Protein AF-A0A6V7LJE5-F1 (afdb_monomer_lite)

InterPro domains:
  IPR007319 WDR36/Utp21, C-terminal domain [PF04192] (85-273)
  IPR015943 WD40/YVTN repeat-like-containing domain superfamily [G3DSA:2.130.10.10] (1-60)

Organism: NCBI:txid1563983

Sequence (277 aa):
VPEACVSMDFSLNGTYLATSHVSQLGIYLWINKSLYKHISLKGISSSEPIPIVTLPGTQSEKNENDESIEMDTDEPEDDVCASPDQLDECLITMSKLAISKWQNLLNIDIVKKRNKPKEAPKAPASAPFFLPTIPALEFQFDLSEAQPEEGDGKLLIPSNFSNLTSFGKFLKDTEDYPEVIRRLKQMGPSVIDIEIQSLSLDMDCTTEMLLKFMKLIKFMMDSRKDFELSQAYLAAFLKIHGSRIQEDKELVDFMDVVQEVQLSTWKTIREKLYHNI

pLDDT: mean 79.64, std 15.54, range [37.66, 95.06]

Secondary structure (DSSP, 8-state):
-PPPEEEEEE-TTSSEEEEEETT--SPEEEE-GGGTS----PPPPTTS----PPPPPS-----S----------S--TT--PPPS-S-TTS----SS-HHHHHHHHTHHHHHHHHS-SSPP---TT--SS--EE-SSS-EE--S--------------TT-----HHHHHHHH---HHHHHHHHHHS-HHHHHHHHHHTTS-TTTHHHHHHHHHHHHHHHHHTTSSHHHHHHHHHHHHHHHHHHHHH-HHHHHHHHHHHHHHHHHHHHHHHHHHT--

Structure (mmCIF, N/CA/C/O backbone):
data_AF-A0A6V7LJE5-F1
#
_entry.id   AF-A0A6V7LJE5-F1
#
loop_
_atom_site.group_PDB
_atom_site.id
_atom_site.type_symbol
_atom_site.label_atom_id
_atom_site.label_alt_id
_atom_site.label_comp_id
_atom_site.label_asym_id
_atom_site.label_entity_id
_atom_site.label_seq_id
_atom_site.pdbx_PDB_ins_code
_atom_site.Cartn_x
_atom_site.Cartn_y
_atom_site.Cartn_z
_atom_site.occupancy
_atom_site.B_iso_or_equiv
_atom_site.auth_seq_id
_atom_site.auth_comp_id
_atom_site.auth_asym_id
_atom_site.auth_atom_id
_atom_site.pdbx_PDB_model_num
ATOM 1 N N . VAL A 1 1 ? 27.152 12.886 -50.575 1.00 48.19 1 VAL A N 1
ATOM 2 C CA . VAL A 1 1 ? 26.180 11.782 -50.407 1.00 48.19 1 VAL A CA 1
ATOM 3 C C . VAL A 1 1 ? 26.916 10.671 -49.683 1.00 48.19 1 VAL A C 1
ATOM 5 O O . VAL A 1 1 ? 28.005 10.354 -50.153 1.00 48.19 1 VAL A O 1
ATOM 8 N N . PRO A 1 2 ? 26.439 10.174 -48.529 1.00 61.41 2 PRO A N 1
ATOM 9 C CA . PRO A 1 2 ? 27.095 9.055 -47.858 1.00 61.41 2 PRO A CA 1
ATOM 10 C C . PRO A 1 2 ? 27.148 7.871 -48.829 1.00 61.41 2 PRO A C 1
ATOM 12 O O . PRO A 1 2 ? 26.158 7.560 -49.490 1.00 61.41 2 PRO A O 1
ATOM 15 N N . GLU A 1 3 ? 28.329 7.287 -48.998 1.00 76.06 3 GLU A N 1
ATOM 16 C CA . GLU A 1 3 ? 28.519 6.190 -49.942 1.00 76.06 3 GLU A CA 1
ATOM 17 C C . GLU A 1 3 ? 27.846 4.912 -49.423 1.00 76.06 3 GLU A C 1
ATOM 19 O O . GLU A 1 3 ? 27.678 4.724 -48.215 1.00 76.06 3 GLU A O 1
ATOM 24 N N . ALA A 1 4 ? 27.428 4.033 -50.337 1.00 83.50 4 ALA A N 1
ATOM 25 C CA . ALA A 1 4 ? 26.674 2.832 -49.987 1.00 83.50 4 ALA A CA 1
ATOM 26 C C . ALA A 1 4 ? 27.458 1.917 -49.027 1.00 83.50 4 ALA A C 1
ATOM 28 O O . ALA A 1 4 ? 28.677 1.781 -49.145 1.00 83.50 4 ALA A O 1
ATOM 29 N N . CYS A 1 5 ? 26.753 1.279 -48.089 1.00 85.88 5 CYS A N 1
ATOM 30 C CA . CYS A 1 5 ? 27.322 0.253 -47.215 1.00 85.88 5 CYS A CA 1
ATOM 31 C C . CYS A 1 5 ? 27.567 -1.035 -48.022 1.00 85.88 5 CYS A C 1
ATOM 33 O O . CYS A 1 5 ? 26.671 -1.507 -48.720 1.00 85.88 5 CYS A O 1
ATOM 35 N N . VAL A 1 6 ? 28.779 -1.586 -47.937 1.00 90.00 6 VAL A N 1
ATOM 36 C CA . VAL A 1 6 ? 29.217 -2.815 -48.621 1.00 90.00 6 VAL A CA 1
ATOM 37 C C . VAL A 1 6 ? 29.151 -4.025 -47.688 1.00 90.00 6 VAL A C 1
ATOM 39 O O . VAL A 1 6 ? 28.823 -5.123 -48.128 1.00 90.00 6 VAL A O 1
ATOM 42 N N . SER A 1 7 ? 29.465 -3.835 -46.405 1.00 90.06 7 SER A N 1
ATOM 43 C CA . SER A 1 7 ? 29.449 -4.892 -45.391 1.00 90.06 7 SER A CA 1
ATOM 44 C C . SER A 1 7 ? 29.022 -4.322 -44.047 1.00 90.06 7 SER A C 1
ATOM 46 O O . SER A 1 7 ? 29.405 -3.204 -43.694 1.00 90.06 7 SER A O 1
ATOM 48 N N . MET A 1 8 ? 28.256 -5.103 -43.291 1.00 92.56 8 MET A N 1
ATOM 49 C CA . MET A 1 8 ? 27.835 -4.771 -41.936 1.00 92.56 8 MET A CA 1
ATOM 50 C C . MET A 1 8 ? 27.886 -6.016 -41.052 1.00 92.56 8 MET A C 1
ATOM 52 O O . MET A 1 8 ? 27.514 -7.097 -41.505 1.00 92.56 8 MET A O 1
ATOM 56 N N . ASP A 1 9 ? 28.337 -5.861 -39.810 1.00 93.75 9 ASP A N 1
ATOM 57 C CA . ASP A 1 9 ? 28.356 -6.942 -38.823 1.00 93.75 9 ASP A CA 1
ATOM 58 C C . ASP A 1 9 ? 28.045 -6.420 -37.418 1.00 93.75 9 ASP A C 1
ATOM 60 O O . ASP A 1 9 ? 28.495 -5.340 -37.023 1.00 93.75 9 ASP A O 1
ATOM 64 N N . PHE A 1 10 ? 27.265 -7.190 -36.661 1.00 93.25 10 PHE A N 1
ATOM 65 C CA . PHE A 1 10 ? 26.943 -6.871 -35.274 1.00 93.25 10 PHE A CA 1
ATOM 66 C C . PHE A 1 10 ? 27.953 -7.522 -34.338 1.00 93.25 10 PHE A C 1
ATOM 68 O O . PHE A 1 10 ? 28.347 -8.674 -34.505 1.00 93.25 10 PHE A O 1
ATOM 75 N N . SER A 1 11 ? 28.321 -6.810 -33.278 1.00 92.19 11 SER A N 1
ATOM 76 C CA . SER A 1 11 ? 29.066 -7.424 -32.190 1.00 92.19 11 SER A CA 1
ATOM 77 C C . SER A 1 11 ? 28.240 -8.540 -31.539 1.00 92.19 11 SER A C 1
ATOM 79 O O . SER A 1 11 ? 27.016 -8.458 -31.443 1.00 92.19 11 SER A O 1
ATOM 81 N N . LEU A 1 12 ? 28.911 -9.568 -31.015 1.00 89.38 12 LEU A N 1
ATOM 82 C CA . LEU A 1 12 ? 28.266 -10.728 -30.372 1.00 89.38 12 LEU A CA 1
ATOM 83 C C . LEU A 1 12 ? 27.306 -10.353 -29.227 1.00 89.38 12 LEU A C 1
ATOM 85 O O . LEU A 1 12 ? 26.387 -11.101 -28.913 1.00 89.38 12 LEU A O 1
ATOM 89 N N . ASN A 1 13 ? 27.534 -9.204 -28.590 1.00 88.56 13 ASN A N 1
ATOM 90 C CA . ASN A 1 13 ? 26.713 -8.661 -27.508 1.00 88.56 13 ASN A CA 1
ATOM 91 C C . ASN A 1 13 ? 25.637 -7.658 -27.979 1.00 88.56 13 ASN A C 1
ATOM 93 O O . ASN A 1 13 ? 24.923 -7.116 -27.141 1.00 88.56 13 ASN A O 1
ATOM 97 N N . GLY A 1 14 ? 25.540 -7.364 -29.281 1.00 87.00 14 GLY A N 1
ATOM 98 C CA . GLY A 1 14 ? 24.563 -6.427 -29.850 1.00 87.00 14 GLY A CA 1
ATOM 99 C C . GLY A 1 14 ? 24.787 -4.950 -29.498 1.00 87.00 14 GLY A C 1
ATOM 100 O O . GLY A 1 14 ? 23.901 -4.128 -29.730 1.00 87.00 14 GLY A O 1
ATOM 101 N N . THR A 1 15 ? 25.942 -4.603 -28.918 1.00 90.44 15 THR A N 1
ATOM 102 C CA . THR A 1 15 ? 26.286 -3.229 -28.512 1.00 90.44 15 THR A CA 1
ATOM 103 C C . THR A 1 15 ? 26.752 -2.369 -29.674 1.00 90.44 15 THR A C 1
ATOM 105 O O . THR A 1 15 ? 26.385 -1.196 -29.752 1.00 90.44 15 THR A O 1
ATOM 108 N N . TYR A 1 16 ? 27.545 -2.950 -30.570 1.00 91.56 16 TYR A N 1
ATOM 109 C CA . TYR A 1 16 ? 28.158 -2.235 -31.671 1.00 91.56 16 TYR A CA 1
ATOM 110 C C . TYR A 1 16 ? 27.729 -2.823 -33.010 1.00 91.56 16 TYR A C 1
ATOM 112 O O . TYR A 1 16 ? 27.626 -4.040 -33.163 1.00 91.56 16 TYR A O 1
ATOM 120 N N . LEU A 1 17 ? 27.530 -1.949 -33.987 1.00 91.81 17 LEU A N 1
ATOM 121 C CA . LEU A 1 17 ? 27.389 -2.310 -35.390 1.00 91.81 17 LEU A CA 1
ATOM 122 C C . LEU A 1 17 ? 28.605 -1.753 -36.128 1.00 91.81 17 LEU A C 1
ATOM 124 O O . LEU A 1 17 ? 28.869 -0.554 -36.066 1.00 91.81 17 LEU A O 1
ATOM 128 N N . ALA A 1 18 ? 29.357 -2.619 -36.795 1.00 91.81 18 ALA A N 1
ATOM 129 C CA . ALA A 1 18 ? 30.467 -2.227 -37.651 1.00 91.81 18 ALA A CA 1
ATOM 130 C C . ALA A 1 18 ? 29.977 -2.140 -39.101 1.00 91.81 18 ALA A C 1
ATOM 132 O O . ALA A 1 18 ? 29.387 -3.099 -39.596 1.00 91.81 18 ALA A O 1
ATOM 133 N N . THR A 1 19 ? 30.218 -1.018 -39.788 1.00 91.31 19 THR A N 1
ATOM 134 C CA . THR A 1 19 ? 29.888 -0.848 -41.215 1.00 91.31 19 THR A CA 1
ATOM 135 C C . THR A 1 19 ? 31.112 -0.457 -42.041 1.00 91.31 19 THR A C 1
ATOM 137 O O . THR A 1 19 ? 32.004 0.263 -41.584 1.00 91.31 19 THR A O 1
ATOM 140 N N . SER A 1 20 ? 31.151 -0.927 -43.288 1.00 90.00 20 SER A N 1
ATOM 141 C CA . SER A 1 20 ? 32.147 -0.556 -44.301 1.00 90.00 20 SER A CA 1
ATOM 142 C C . SER A 1 20 ? 31.432 -0.002 -45.531 1.00 90.00 20 SER A C 1
ATOM 144 O O . SER A 1 20 ? 30.449 -0.589 -45.977 1.00 90.00 20 SER A O 1
ATOM 146 N N . HIS A 1 21 ? 31.912 1.110 -46.087 1.00 87.75 21 HIS A N 1
ATOM 147 C CA . HIS A 1 21 ? 31.268 1.849 -47.185 1.00 87.75 21 HIS A CA 1
ATOM 148 C C . HIS A 1 21 ? 32.179 1.921 -48.419 1.00 87.75 21 HIS A C 1
ATOM 150 O O . HIS A 1 21 ? 33.374 1.682 -48.285 1.00 87.75 21 HIS A O 1
ATOM 156 N N . VAL A 1 22 ? 31.620 2.235 -49.600 1.00 87.94 22 VAL A N 1
ATOM 157 C CA . VAL A 1 22 ? 32.297 2.066 -50.906 1.00 87.94 22 VAL A CA 1
ATOM 158 C C . VAL A 1 22 ? 33.706 2.663 -50.979 1.00 87.94 22 VAL A C 1
ATOM 160 O O . VAL A 1 22 ? 34.638 1.919 -50.798 1.00 87.94 22 VAL A O 1
ATOM 163 N N . SER A 1 23 ? 33.988 3.919 -51.250 1.00 81.06 23 SER A N 1
ATOM 164 C CA . SER A 1 23 ? 35.363 4.408 -51.454 1.00 81.06 23 SER A CA 1
ATOM 165 C C . SER A 1 23 ? 36.035 4.834 -50.136 1.00 81.06 23 SER A C 1
ATOM 167 O O . SER A 1 23 ? 36.771 5.823 -50.104 1.00 81.06 23 SER A O 1
ATOM 169 N N . GLN A 1 24 ? 35.789 4.108 -49.034 1.00 80.81 24 GLN A N 1
ATOM 170 C CA . GLN A 1 24 ? 36.277 4.437 -47.689 1.00 80.81 24 GLN A CA 1
ATOM 171 C C . GLN A 1 24 ? 37.119 3.298 -47.098 1.00 80.81 24 GLN A C 1
ATOM 173 O O . GLN A 1 24 ? 36.654 2.177 -46.930 1.00 80.81 24 GLN A O 1
ATOM 178 N N . LEU A 1 25 ? 38.376 3.595 -46.743 1.00 82.56 25 LEU A N 1
ATOM 179 C CA . LEU A 1 25 ? 39.317 2.602 -46.197 1.00 82.56 25 LEU A CA 1
ATOM 180 C C . LEU A 1 25 ? 39.015 2.216 -44.730 1.00 82.56 25 LEU A C 1
ATOM 182 O O . LEU A 1 25 ? 39.536 1.220 -44.236 1.00 82.56 25 LEU A O 1
ATOM 186 N N . GLY A 1 26 ? 38.218 3.018 -44.016 1.00 83.62 26 GLY A N 1
ATOM 187 C CA . GLY A 1 26 ? 37.930 2.848 -42.589 1.00 83.62 26 GLY A CA 1
ATOM 188 C C . GLY A 1 26 ? 36.694 1.993 -42.284 1.00 83.62 26 GLY A C 1
ATOM 189 O O . GLY A 1 26 ? 35.806 1.830 -43.118 1.00 83.62 26 GLY A O 1
ATOM 190 N N . ILE A 1 27 ? 36.631 1.488 -41.047 1.00 87.38 27 ILE A N 1
ATOM 191 C CA . ILE A 1 27 ? 35.444 0.838 -40.470 1.00 87.38 27 ILE A CA 1
ATOM 192 C C . ILE A 1 27 ? 34.748 1.846 -39.555 1.00 87.38 27 ILE A C 1
ATOM 194 O O . ILE A 1 27 ? 35.396 2.464 -38.709 1.00 87.38 27 ILE A O 1
ATOM 198 N N . TYR A 1 28 ? 33.434 1.983 -39.705 1.00 87.69 28 TYR A N 1
ATOM 199 C CA . TYR A 1 28 ? 32.603 2.863 -38.890 1.00 87.69 28 TYR A CA 1
ATOM 200 C C . TYR A 1 28 ? 31.912 2.056 -37.801 1.00 87.69 28 TYR A C 1
ATOM 202 O O . TYR A 1 28 ? 31.361 0.989 -38.070 1.00 87.69 28 TYR A O 1
ATOM 210 N N . LEU A 1 29 ? 31.953 2.565 -36.571 1.00 88.56 29 LEU A N 1
ATOM 211 C CA . LEU A 1 29 ? 31.360 1.907 -35.415 1.00 88.56 29 LEU A CA 1
ATOM 212 C C . LEU A 1 29 ? 30.145 2.696 -34.935 1.00 88.56 29 LEU A C 1
ATOM 214 O O . LEU A 1 29 ? 30.255 3.867 -34.578 1.00 88.56 29 LEU A O 1
ATOM 218 N N . TRP A 1 30 ? 29.001 2.030 -34.895 1.00 87.75 30 TRP A N 1
ATOM 219 C CA . TRP A 1 30 ? 27.743 2.572 -34.400 1.00 87.75 30 TRP A CA 1
ATOM 220 C C . TRP A 1 30 ? 27.399 1.921 -33.068 1.00 87.75 30 TRP A C 1
ATOM 222 O O . TRP A 1 30 ? 27.674 0.738 -32.869 1.00 87.75 30 TRP A O 1
ATOM 232 N N . ILE A 1 31 ? 26.777 2.676 -32.166 1.00 90.19 31 ILE A N 1
ATOM 233 C CA . ILE A 1 31 ? 26.300 2.168 -30.876 1.00 90.19 31 ILE A CA 1
ATOM 234 C C . ILE A 1 31 ? 24.790 1.973 -30.954 1.00 90.19 31 ILE A C 1
ATOM 236 O O . ILE A 1 31 ? 24.061 2.871 -31.381 1.00 90.19 31 ILE A O 1
ATOM 240 N N . ASN A 1 32 ? 24.314 0.811 -30.509 1.00 89.00 32 ASN A N 1
ATOM 241 C CA . ASN A 1 32 ? 22.890 0.526 -30.459 1.00 89.00 32 ASN A CA 1
ATOM 242 C C . ASN A 1 32 ? 22.197 1.340 -29.347 1.00 89.00 32 ASN A C 1
ATOM 244 O O . ASN A 1 32 ? 22.336 1.042 -28.158 1.00 89.00 32 ASN A O 1
ATOM 248 N N . LYS A 1 33 ? 21.411 2.354 -29.736 1.00 85.88 33 LYS A N 1
ATOM 249 C CA . LYS A 1 33 ? 20.634 3.190 -28.804 1.00 85.88 33 LYS A CA 1
ATOM 250 C C . LYS A 1 33 ? 19.552 2.402 -28.052 1.00 85.88 33 LYS A C 1
ATOM 252 O O . LYS A 1 33 ? 19.238 2.782 -26.927 1.00 85.88 33 LYS A O 1
ATOM 257 N N . SER A 1 34 ? 19.056 1.288 -28.607 1.00 84.56 34 SER A N 1
ATOM 258 C CA . SER A 1 34 ? 18.010 0.457 -27.984 1.00 84.56 34 SER A CA 1
ATOM 259 C C . SER A 1 34 ? 18.441 -0.181 -26.660 1.00 84.56 34 SER A C 1
ATOM 261 O O . SER A 1 34 ? 17.607 -0.680 -25.913 1.00 84.56 34 SER A O 1
ATOM 263 N N . LEU A 1 35 ? 19.748 -0.219 -26.376 1.00 85.56 35 LEU A N 1
ATOM 264 C CA . LEU A 1 35 ? 20.285 -0.767 -25.128 1.00 85.56 35 LEU A CA 1
ATOM 265 C C . LEU A 1 35 ? 20.207 0.216 -23.957 1.00 85.56 35 LEU A C 1
ATOM 267 O O . LEU A 1 35 ? 20.260 -0.205 -22.805 1.00 85.56 35 LEU A O 1
ATOM 271 N N . TYR A 1 36 ? 20.119 1.514 -24.245 1.00 84.44 36 TYR A N 1
ATOM 272 C CA . TYR A 1 36 ? 20.175 2.577 -23.237 1.00 84.44 36 TYR A CA 1
ATOM 273 C C . TYR A 1 36 ? 18.903 3.419 -23.198 1.00 84.44 36 TYR A C 1
ATOM 275 O O . TYR A 1 36 ? 18.706 4.187 -22.259 1.00 84.44 36 TYR A O 1
ATOM 283 N N . LYS A 1 37 ? 18.064 3.307 -24.230 1.00 83.25 37 LYS A N 1
ATOM 284 C CA . LYS A 1 37 ? 16.819 4.050 -24.379 1.00 83.25 37 LYS A CA 1
ATOM 285 C C . LYS A 1 37 ? 15.739 3.140 -24.941 1.00 83.25 37 LYS A C 1
ATOM 287 O O . LYS A 1 37 ? 16.026 2.254 -25.746 1.00 83.25 37 LYS A O 1
ATOM 292 N N . HIS A 1 38 ? 14.504 3.397 -24.528 1.00 79.44 38 HIS A N 1
ATOM 293 C CA . HIS A 1 38 ? 13.341 2.844 -25.202 1.00 79.44 38 HIS A CA 1
ATOM 294 C C . HIS A 1 38 ? 13.286 3.428 -26.619 1.00 79.44 38 HIS A C 1
ATOM 296 O O . HIS A 1 38 ? 13.411 4.640 -26.779 1.00 79.44 38 HIS A O 1
ATOM 302 N N . ILE A 1 39 ? 13.161 2.566 -27.627 1.00 81.44 39 ILE A N 1
ATOM 303 C CA . ILE A 1 39 ? 12.942 2.962 -29.020 1.00 81.44 39 ILE A CA 1
ATOM 304 C C . ILE A 1 39 ? 11.623 2.347 -29.470 1.00 81.44 39 ILE A C 1
ATOM 306 O O . ILE A 1 39 ? 11.386 1.160 -29.241 1.00 81.44 39 ILE A O 1
ATOM 310 N N . SER A 1 40 ? 10.760 3.139 -30.089 1.00 74.62 40 SER A N 1
ATOM 311 C CA . SER A 1 40 ? 9.475 2.652 -30.578 1.00 74.62 40 SER A CA 1
ATOM 312 C C . SER A 1 40 ? 9.685 1.897 -31.886 1.00 74.62 40 SER A C 1
ATOM 314 O O . SER A 1 40 ? 10.238 2.436 -32.845 1.00 74.62 40 SER A O 1
ATOM 316 N N . LEU A 1 41 ? 9.212 0.652 -31.977 1.00 76.38 41 LEU A N 1
ATOM 317 C CA . LEU A 1 41 ? 9.305 -0.145 -33.209 1.00 76.38 41 LEU A CA 1
ATOM 318 C C . LEU A 1 41 ? 8.151 0.173 -34.173 1.00 76.38 41 LEU A C 1
ATOM 320 O O . LEU A 1 41 ? 7.495 -0.720 -34.712 1.00 76.38 41 LEU A O 1
ATOM 324 N N . LYS A 1 42 ? 7.884 1.464 -34.395 1.00 76.94 42 LYS A N 1
ATOM 325 C CA . LYS A 1 42 ? 6.851 1.907 -35.334 1.00 76.94 42 LYS A CA 1
ATOM 326 C C . LYS A 1 42 ? 7.342 1.709 -36.765 1.00 76.94 42 LYS A C 1
ATOM 328 O O . LYS A 1 42 ? 8.460 2.078 -37.119 1.00 76.94 42 LYS A O 1
ATOM 333 N N . GLY A 1 43 ? 6.498 1.109 -37.601 1.00 77.25 43 GLY A N 1
ATOM 334 C CA . GLY A 1 43 ? 6.783 0.983 -39.026 1.00 77.25 43 GLY A CA 1
ATOM 335 C C . GLY A 1 43 ? 6.835 2.365 -39.672 1.00 77.25 43 GLY A C 1
ATOM 336 O O . GLY A 1 43 ? 5.834 3.075 -39.662 1.00 77.25 43 GLY A O 1
ATOM 337 N N . ILE A 1 44 ? 7.984 2.733 -40.237 1.00 76.25 44 ILE A N 1
ATOM 338 C CA . ILE A 1 44 ? 8.166 4.013 -40.930 1.00 76.25 44 ILE A CA 1
ATOM 339 C C . ILE A 1 44 ? 7.312 3.999 -42.201 1.00 76.25 44 ILE A C 1
ATOM 341 O O . ILE A 1 44 ? 7.435 3.095 -43.037 1.00 76.25 44 ILE A O 1
ATOM 345 N N . SER A 1 45 ? 6.429 4.985 -42.354 1.00 74.00 45 SER A N 1
ATOM 346 C CA . SER A 1 45 ? 5.627 5.121 -43.568 1.00 74.00 45 SER A CA 1
ATOM 347 C C . SER A 1 45 ? 6.487 5.672 -44.714 1.00 74.00 45 SER A C 1
ATOM 349 O O . SER A 1 45 ? 7.355 6.516 -44.510 1.00 74.00 45 SER A O 1
ATOM 351 N N . SER A 1 46 ? 6.249 5.243 -45.962 1.00 71.62 46 SER A N 1
ATOM 352 C CA . SER A 1 46 ? 7.036 5.706 -47.129 1.00 71.62 46 SER A CA 1
ATOM 353 C C . SER A 1 46 ? 6.940 7.222 -47.392 1.00 71.62 46 SER A C 1
ATOM 355 O O . SER A 1 46 ? 7.637 7.727 -48.271 1.00 71.62 46 SER A O 1
ATOM 357 N N . SER A 1 47 ? 6.049 7.928 -46.690 1.00 70.75 47 SER A N 1
ATOM 358 C CA . SER A 1 47 ? 5.833 9.372 -46.801 1.00 70.75 47 SER A CA 1
ATOM 359 C C . SER A 1 47 ? 6.622 10.184 -45.767 1.00 70.75 47 SER A C 1
ATOM 361 O O . SER A 1 47 ? 6.653 11.410 -45.880 1.00 70.75 47 SER A O 1
ATOM 363 N N . GLU A 1 48 ? 7.221 9.545 -44.761 1.00 73.19 48 GLU A N 1
ATOM 364 C CA . GLU A 1 48 ? 7.999 10.232 -43.729 1.00 73.19 48 GLU A CA 1
ATOM 365 C C . GLU A 1 48 ? 9.436 10.508 -44.202 1.00 73.19 48 GLU A C 1
ATOM 367 O O . GLU A 1 48 ? 10.071 9.641 -44.813 1.00 73.19 48 GLU A O 1
ATOM 372 N N . PRO A 1 49 ? 9.978 11.714 -43.946 1.00 70.94 49 PRO A N 1
ATOM 373 C CA . PRO A 1 49 ? 11.352 12.034 -44.298 1.00 70.94 49 PRO A CA 1
ATOM 374 C C . PRO A 1 49 ? 12.318 11.225 -43.424 1.00 70.94 49 PRO A C 1
ATOM 376 O O . PRO A 1 49 ? 12.379 11.410 -42.212 1.00 70.94 49 PRO A O 1
ATOM 379 N N . ILE A 1 50 ? 13.100 10.341 -44.046 1.00 72.00 50 ILE A N 1
ATOM 380 C CA . ILE A 1 50 ? 14.132 9.568 -43.347 1.00 72.00 50 ILE A CA 1
ATOM 381 C C . ILE A 1 50 ? 15.297 10.513 -43.006 1.00 72.00 50 ILE A C 1
ATOM 383 O O . ILE A 1 50 ? 15.883 11.098 -43.926 1.00 72.00 50 ILE A O 1
ATOM 387 N N . PRO A 1 51 ? 15.672 10.663 -41.723 1.00 69.38 51 PRO A N 1
ATOM 388 C CA . PRO A 1 51 ? 16.797 11.503 -41.341 1.00 69.38 51 PRO A CA 1
ATOM 389 C C . PRO A 1 51 ? 18.102 10.926 -41.902 1.00 69.38 51 PRO A C 1
ATOM 391 O O . PRO A 1 51 ? 18.432 9.755 -41.708 1.00 69.38 51 PRO A O 1
ATOM 394 N N . ILE A 1 52 ? 18.860 11.759 -42.617 1.00 72.44 52 ILE A N 1
ATOM 395 C CA . ILE A 1 52 ? 20.174 11.385 -43.145 1.00 72.44 52 ILE A CA 1
ATOM 396 C C . ILE A 1 52 ? 21.191 11.550 -42.017 1.00 72.44 52 ILE A C 1
ATOM 398 O O . ILE A 1 52 ? 21.548 12.668 -41.654 1.00 72.44 52 ILE A O 1
ATOM 402 N N . VAL A 1 53 ? 21.664 10.432 -41.472 1.00 71.69 53 VAL A N 1
ATOM 403 C CA . VAL A 1 53 ? 22.676 10.422 -40.409 1.00 71.69 53 VAL A CA 1
ATOM 404 C C . VAL A 1 53 ? 24.078 10.520 -41.017 1.00 71.69 53 VAL A C 1
ATOM 406 O O . VAL A 1 53 ? 24.400 9.837 -41.994 1.00 71.69 53 VAL A O 1
ATOM 409 N N . THR A 1 54 ? 24.923 11.381 -40.450 1.00 75.62 54 THR A N 1
ATOM 410 C CA . THR A 1 54 ? 26.336 11.509 -40.828 1.00 75.62 54 THR A CA 1
ATOM 411 C C . THR A 1 54 ? 27.159 10.333 -40.294 1.00 75.62 54 THR A C 1
ATOM 413 O O . THR A 1 54 ? 26.854 9.750 -39.255 1.00 75.62 54 THR A O 1
ATOM 416 N N . LEU A 1 55 ? 28.210 9.948 -41.025 1.00 78.00 55 LEU A N 1
ATOM 417 C CA . LEU A 1 55 ? 29.096 8.857 -40.611 1.00 78.00 55 LEU A CA 1
ATOM 418 C C . LEU A 1 55 ? 29.873 9.244 -39.338 1.00 78.00 55 LEU A C 1
ATOM 420 O O . LEU A 1 55 ? 30.317 10.392 -39.241 1.00 78.00 55 LEU A O 1
ATOM 424 N N . PRO A 1 56 ? 30.089 8.311 -38.389 1.00 74.25 56 PRO A N 1
ATOM 425 C CA . PRO A 1 56 ? 30.809 8.611 -37.159 1.00 74.25 56 PRO A CA 1
ATOM 426 C C . PRO A 1 56 ? 32.261 9.004 -37.471 1.00 74.25 56 PRO A C 1
ATOM 428 O O . PRO A 1 56 ? 32.999 8.262 -38.120 1.00 74.25 56 PRO A O 1
ATOM 431 N N . GLY A 1 57 ? 32.661 10.201 -37.039 1.00 70.56 57 GLY A N 1
ATOM 432 C CA . GLY A 1 57 ? 33.994 10.759 -37.267 1.00 70.56 57 GLY A CA 1
ATOM 433 C C . GLY A 1 57 ? 34.983 10.429 -36.146 1.00 70.56 57 GLY A C 1
ATOM 434 O O . GLY A 1 57 ? 34.604 10.257 -34.992 1.00 70.56 57 GLY A O 1
ATOM 435 N N . THR A 1 58 ? 36.276 10.374 -36.475 1.00 62.25 58 THR A N 1
ATOM 436 C CA . THR A 1 58 ? 37.373 10.124 -35.518 1.00 62.25 58 THR A CA 1
ATOM 437 C C . THR A 1 58 ? 37.930 11.395 -34.865 1.00 62.25 58 THR A C 1
ATOM 439 O O . 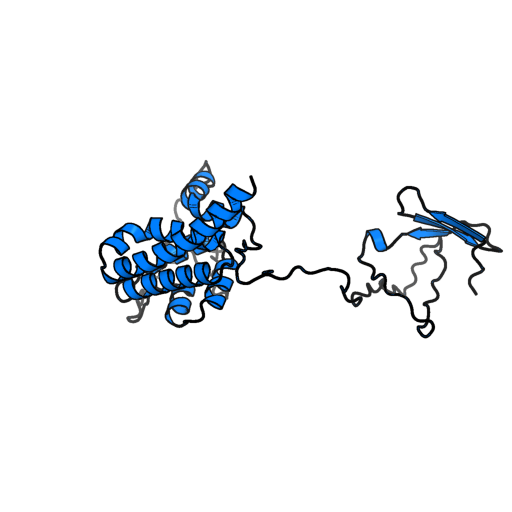THR A 1 58 ? 38.844 11.305 -34.048 1.00 62.25 58 THR A O 1
ATO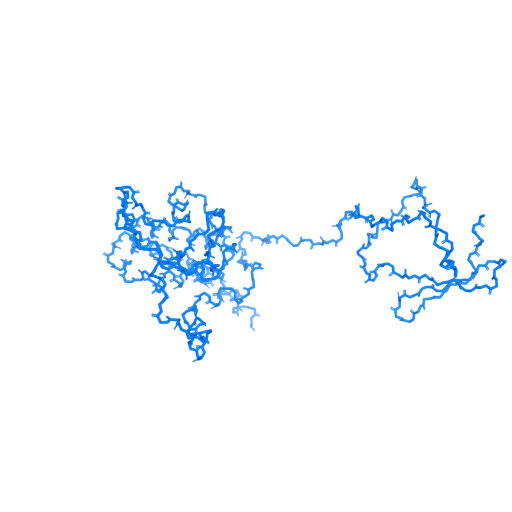M 442 N N . GLN A 1 59 ? 37.434 12.581 -35.230 1.00 50.50 59 GLN A N 1
ATOM 443 C CA . GLN A 1 59 ? 37.901 13.854 -34.680 1.00 50.50 59 GLN A CA 1
ATOM 444 C C . GLN A 1 59 ? 36.921 14.396 -33.640 1.00 50.50 59 GLN A C 1
ATOM 446 O O . GLN A 1 59 ? 35.785 14.737 -33.953 1.00 50.50 59 GLN A O 1
ATOM 451 N N . SER A 1 60 ? 37.410 14.539 -32.408 1.00 49.28 60 SER A N 1
ATOM 452 C CA . SER A 1 60 ? 36.843 15.448 -31.411 1.00 49.28 60 SER A CA 1
ATOM 453 C C . SER A 1 60 ? 37.222 16.884 -31.788 1.00 49.28 60 SER A C 1
ATOM 455 O O . SER A 1 60 ? 37.991 17.535 -31.079 1.00 49.28 60 SER A O 1
ATOM 457 N N . GLU A 1 61 ? 36.741 17.381 -32.926 1.00 43.12 61 GLU A N 1
ATOM 458 C CA . GLU A 1 61 ? 36.742 18.825 -33.138 1.00 43.12 61 GLU A CA 1
ATOM 459 C C . GLU A 1 61 ? 35.683 19.400 -32.199 1.00 43.12 61 GLU A C 1
ATOM 461 O O . GLU A 1 61 ? 34.522 18.992 -32.229 1.00 43.12 61 GLU A O 1
ATOM 466 N N . LYS A 1 62 ? 36.108 20.298 -31.303 1.00 46.09 62 LYS A N 1
ATOM 467 C CA . LYS A 1 62 ? 35.207 21.133 -30.508 1.00 46.09 62 LYS A CA 1
ATOM 468 C C . LYS A 1 62 ? 34.455 22.045 -31.476 1.00 46.09 62 LYS A C 1
ATOM 470 O O . LYS A 1 62 ? 34.838 23.194 -31.662 1.00 46.09 62 LYS A O 1
ATOM 475 N N . ASN A 1 63 ? 33.431 21.519 -32.131 1.00 39.41 63 ASN A N 1
ATOM 476 C CA . ASN A 1 63 ? 32.468 22.347 -32.823 1.00 39.41 63 ASN A CA 1
ATOM 477 C C . ASN A 1 63 ? 31.675 23.078 -31.740 1.00 39.41 63 ASN A C 1
ATOM 479 O O . ASN A 1 63 ? 31.011 22.454 -30.921 1.00 39.41 63 ASN A O 1
ATOM 483 N N . GLU A 1 64 ? 31.779 24.407 -31.729 1.00 41.78 64 GLU A N 1
ATOM 484 C CA . GLU A 1 64 ? 31.020 25.318 -30.858 1.00 41.78 64 GLU A CA 1
ATOM 485 C C . GLU A 1 64 ? 29.502 25.286 -31.131 1.00 41.78 64 GLU A C 1
ATOM 487 O O . GLU A 1 64 ? 28.738 25.953 -30.442 1.00 41.78 64 GLU A O 1
ATOM 492 N N . ASN A 1 65 ? 29.055 24.451 -32.072 1.00 40.38 65 ASN A N 1
ATOM 493 C CA . ASN A 1 65 ? 27.704 23.913 -32.104 1.00 40.38 65 ASN A CA 1
ATOM 494 C C . ASN A 1 65 ? 27.710 22.578 -31.357 1.00 40.38 65 ASN A C 1
ATOM 496 O O . ASN A 1 65 ? 27.689 21.508 -31.968 1.00 40.38 65 ASN A O 1
ATOM 500 N N . ASP A 1 66 ? 27.746 22.658 -30.029 1.00 39.59 66 ASP A N 1
ATOM 501 C CA . ASP A 1 66 ? 27.188 21.613 -29.182 1.00 39.59 66 ASP A CA 1
ATOM 502 C C . ASP A 1 66 ? 25.679 21.633 -29.471 1.00 39.59 66 ASP A C 1
ATOM 504 O O . ASP A 1 66 ? 24.887 22.228 -28.741 1.00 39.59 66 ASP A O 1
ATOM 508 N N . GLU A 1 67 ? 25.280 21.055 -30.613 1.00 41.94 67 GLU A N 1
ATOM 509 C CA . GLU A 1 67 ? 23.981 20.409 -30.722 1.00 41.94 67 GLU A CA 1
ATOM 510 C C . GLU A 1 67 ? 24.037 19.333 -29.649 1.00 41.94 67 GLU A C 1
ATOM 512 O O . GLU A 1 67 ? 24.415 18.183 -29.892 1.00 41.94 67 GLU A O 1
ATOM 517 N N . SER A 1 68 ? 23.749 19.7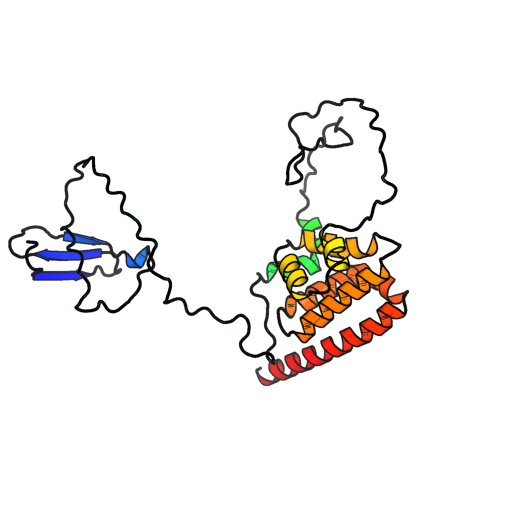70 -28.417 1.00 37.66 68 SER A N 1
ATOM 518 C CA . SER A 1 68 ? 23.326 18.932 -27.321 1.00 37.66 68 SER A CA 1
ATOM 519 C C . SER A 1 68 ? 22.483 17.876 -27.982 1.00 37.66 68 SER A C 1
ATOM 521 O O . SER A 1 68 ? 21.509 18.251 -28.630 1.00 37.66 68 SER A O 1
ATOM 523 N N . ILE A 1 69 ? 22.927 16.618 -27.938 1.00 45.78 69 ILE A N 1
ATOM 524 C CA . ILE A 1 69 ? 22.179 15.491 -28.482 1.00 45.78 69 ILE A CA 1
ATOM 525 C C . ILE A 1 69 ? 20.790 15.645 -27.886 1.00 45.78 69 ILE A C 1
ATOM 527 O O . ILE A 1 69 ? 20.601 15.315 -26.711 1.00 45.78 69 ILE A O 1
ATOM 531 N N . GLU A 1 70 ? 19.875 16.243 -28.651 1.00 41.03 70 GLU A N 1
ATOM 532 C CA . GLU A 1 70 ? 18.533 16.503 -28.192 1.00 41.03 70 GLU A CA 1
ATOM 533 C C . GLU A 1 70 ? 18.017 15.098 -27.976 1.00 41.03 70 GLU A C 1
ATOM 535 O O . GLU A 1 70 ? 17.958 14.255 -28.879 1.00 41.03 70 GLU A O 1
ATOM 540 N N . MET A 1 71 ? 17.856 14.762 -26.700 1.00 44.09 71 MET A N 1
ATOM 541 C CA . MET A 1 71 ? 17.137 13.570 -26.359 1.00 44.09 71 MET A CA 1
ATOM 542 C C . MET A 1 71 ? 15.723 13.911 -26.776 1.00 44.09 71 MET A C 1
ATOM 544 O O . MET A 1 71 ? 15.022 14.535 -25.992 1.00 44.09 71 MET A O 1
ATOM 548 N N . ASP A 1 72 ? 15.358 13.565 -28.011 1.00 43.34 72 ASP A N 1
ATOM 549 C CA . ASP A 1 72 ? 13.967 13.467 -28.420 1.00 43.34 72 ASP A CA 1
ATOM 550 C C . ASP A 1 72 ? 13.288 12.584 -27.369 1.00 43.34 72 ASP A C 1
ATOM 552 O O . ASP A 1 72 ? 13.444 11.362 -27.335 1.00 43.34 72 ASP A O 1
ATOM 556 N N . THR A 1 73 ? 12.661 13.247 -26.402 1.00 46.31 73 THR A N 1
ATOM 557 C CA . THR A 1 73 ? 11.887 12.667 -25.304 1.00 46.31 73 THR A CA 1
ATOM 558 C C . THR A 1 73 ? 10.434 12.449 -25.708 1.00 46.31 73 THR A C 1
ATOM 560 O O . THR A 1 73 ? 9.650 11.979 -24.893 1.00 46.31 73 THR A O 1
ATOM 563 N N . ASP A 1 74 ? 10.086 12.741 -26.962 1.00 45.59 74 ASP A N 1
ATOM 564 C CA . ASP A 1 74 ? 8.710 12.763 -27.457 1.00 45.59 74 ASP A CA 1
ATOM 565 C C . ASP A 1 74 ? 8.363 11.545 -28.331 1.00 45.59 74 ASP A C 1
ATOM 567 O O . ASP A 1 74 ? 7.490 11.617 -29.198 1.00 45.59 74 ASP A O 1
ATOM 571 N N . GLU A 1 75 ? 9.006 10.394 -28.110 1.00 53.94 75 GLU A N 1
ATOM 572 C CA . GLU A 1 75 ? 8.448 9.138 -28.615 1.00 53.94 75 GLU A CA 1
ATOM 573 C C . GLU A 1 75 ? 7.372 8.630 -27.641 1.00 53.94 75 GLU A C 1
ATOM 575 O O . GLU A 1 75 ? 7.685 8.347 -26.483 1.00 53.94 75 GLU A O 1
ATOM 580 N N . PRO A 1 76 ? 6.099 8.506 -28.069 1.00 53.56 76 PRO A N 1
ATOM 581 C CA . PRO A 1 76 ? 5.043 8.003 -27.200 1.00 53.56 76 PRO A CA 1
ATOM 582 C C . PRO A 1 76 ? 5.343 6.554 -26.800 1.00 53.56 76 PRO A C 1
ATOM 584 O O . PRO A 1 76 ? 5.575 5.698 -27.655 1.00 53.56 76 PRO A O 1
ATOM 587 N N . GLU A 1 77 ? 5.315 6.299 -25.491 1.00 56.62 77 GLU A N 1
ATOM 588 C CA . GLU A 1 77 ? 5.473 4.996 -24.835 1.00 56.62 77 GLU A CA 1
ATOM 589 C C . GLU A 1 77 ? 4.313 4.031 -25.183 1.00 56.62 77 GLU A C 1
ATOM 591 O O . GLU A 1 77 ? 3.550 3.615 -24.317 1.00 56.62 77 GLU A O 1
ATOM 596 N N . ASP A 1 78 ? 4.132 3.679 -26.458 1.00 55.56 78 ASP A N 1
ATOM 597 C CA . ASP A 1 78 ? 2.983 2.876 -26.914 1.00 55.56 78 ASP A CA 1
ATOM 598 C C . ASP A 1 78 ? 3.172 1.354 -26.717 1.00 55.56 78 ASP A C 1
ATOM 600 O O . ASP A 1 78 ? 2.198 0.605 -26.789 1.00 55.56 78 ASP A O 1
ATOM 604 N N . ASP A 1 79 ? 4.390 0.875 -26.426 1.00 55.41 79 ASP A N 1
ATOM 605 C CA . ASP A 1 79 ? 4.684 -0.568 -26.301 1.00 55.41 79 ASP A CA 1
ATOM 606 C C . ASP A 1 79 ? 4.600 -1.112 -24.859 1.00 55.41 79 ASP A C 1
ATOM 608 O O . ASP A 1 79 ? 4.769 -2.314 -24.620 1.00 55.41 79 ASP A O 1
ATOM 612 N N . VAL A 1 80 ? 4.288 -0.269 -23.867 1.00 61.66 80 VAL A N 1
ATOM 613 C CA . VAL A 1 80 ? 4.060 -0.740 -22.495 1.00 61.66 80 VAL A CA 1
ATOM 614 C C . VAL A 1 80 ? 2.610 -1.192 -22.362 1.00 61.66 80 VAL A C 1
ATOM 616 O O . VAL A 1 80 ? 1.699 -0.394 -22.156 1.00 61.66 80 VAL A O 1
ATOM 619 N N . CYS A 1 81 ? 2.387 -2.506 -22.428 1.00 69.81 81 CYS A N 1
ATOM 620 C CA . CYS A 1 81 ? 1.098 -3.100 -22.084 1.00 69.81 81 CYS A CA 1
ATOM 621 C C . CYS A 1 81 ? 0.805 -2.876 -20.588 1.00 69.81 81 CYS A C 1
ATOM 623 O O . CYS A 1 81 ? 1.136 -3.706 -19.737 1.00 69.81 81 CYS A O 1
ATOM 625 N N . ALA A 1 82 ? 0.191 -1.741 -20.255 1.00 77.12 82 ALA A N 1
ATOM 626 C CA . ALA A 1 82 ? -0.241 -1.430 -18.903 1.00 77.12 82 ALA A CA 1
ATOM 627 C C . ALA A 1 82 ? -1.385 -2.370 -18.507 1.00 77.12 82 ALA A C 1
ATOM 629 O O . ALA A 1 82 ? -2.453 -2.378 -19.122 1.00 77.12 82 ALA A O 1
ATOM 630 N N . SER A 1 83 ? -1.168 -3.183 -17.472 1.00 79.25 83 SER A N 1
ATOM 631 C CA . SER A 1 83 ? -2.237 -4.013 -16.930 1.00 79.25 83 SER A CA 1
ATOM 632 C C . SER A 1 83 ? -3.292 -3.135 -16.243 1.00 79.25 83 SER A C 1
ATOM 634 O O . SER A 1 83 ? -2.938 -2.200 -15.509 1.00 79.25 83 SER A O 1
ATOM 636 N N . PRO A 1 84 ? -4.591 -3.419 -16.451 1.00 84.44 84 PRO A N 1
ATOM 637 C CA . PRO A 1 84 ? -5.650 -2.703 -15.754 1.00 84.44 84 PRO A CA 1
ATOM 638 C C . PRO A 1 84 ? -5.559 -2.959 -14.244 1.00 84.44 84 PRO A C 1
ATOM 640 O O . PRO A 1 84 ? -5.046 -3.987 -13.800 1.00 84.44 84 PRO A O 1
ATOM 643 N N . ASP A 1 85 ? -6.086 -2.032 -13.442 1.00 81.31 85 ASP A N 1
ATOM 644 C CA . ASP A 1 85 ? -6.058 -2.144 -11.976 1.00 81.31 85 ASP A CA 1
ATOM 645 C C . ASP A 1 85 ? -6.845 -3.347 -11.444 1.00 81.31 85 ASP A C 1
ATOM 647 O O . ASP A 1 85 ? -6.521 -3.863 -10.380 1.00 81.31 85 ASP A O 1
ATOM 651 N N . GLN A 1 86 ? -7.869 -3.795 -12.171 1.00 86.19 86 GLN A N 1
ATOM 652 C CA . GLN A 1 86 ? -8.643 -4.995 -11.874 1.00 86.19 86 GLN A CA 1
ATOM 653 C C . GLN A 1 86 ? -9.171 -5.585 -13.181 1.00 86.19 86 GLN A C 1
ATOM 655 O O . GLN A 1 86 ? -9.615 -4.848 -14.059 1.00 86.19 86 GLN A O 1
ATOM 660 N N . LEU A 1 87 ? -9.114 -6.913 -13.306 1.00 86.75 87 LEU A N 1
ATOM 661 C CA . LEU A 1 87 ? -9.562 -7.625 -14.508 1.00 86.75 87 LEU A CA 1
ATOM 662 C C . LEU A 1 87 ? -11.085 -7.811 -14.552 1.00 86.75 87 LEU A C 1
ATOM 664 O O . LEU A 1 87 ? -11.680 -7.731 -15.619 1.00 86.75 87 LEU A O 1
ATOM 668 N N . ASP A 1 88 ? -11.705 -8.069 -13.401 1.00 86.12 88 ASP A N 1
ATOM 669 C CA . ASP A 1 88 ? -13.143 -8.320 -13.265 1.00 86.12 88 ASP A CA 1
ATOM 670 C C . ASP A 1 88 ? -13.584 -7.930 -11.850 1.00 86.12 88 ASP A C 1
ATOM 672 O O . ASP A 1 88 ? -12.876 -8.237 -10.887 1.00 86.12 88 ASP A O 1
ATOM 676 N N . GLU A 1 89 ? -14.743 -7.286 -11.711 1.00 83.75 89 GLU A N 1
ATOM 677 C CA . GLU A 1 89 ? -15.336 -6.866 -10.431 1.00 83.75 89 GLU A CA 1
ATOM 678 C C . GLU A 1 89 ? -15.537 -8.028 -9.444 1.00 83.75 89 GLU A C 1
ATOM 680 O O . GLU A 1 89 ? -15.463 -7.847 -8.231 1.00 83.75 89 GLU A O 1
ATOM 685 N N . CYS A 1 90 ? -15.727 -9.251 -9.942 1.00 82.31 90 CYS A N 1
ATOM 686 C CA . CYS A 1 90 ? -15.875 -10.454 -9.132 1.00 82.31 90 CYS A CA 1
ATOM 687 C C . CYS A 1 90 ? -14.540 -11.002 -8.605 1.00 82.31 90 CYS A C 1
ATOM 689 O O . CYS A 1 90 ? -14.547 -11.838 -7.689 1.00 82.31 90 CYS A O 1
ATOM 691 N N . LEU A 1 91 ? -13.404 -10.587 -9.172 1.00 85.56 91 LEU A N 1
ATOM 692 C CA . LEU A 1 91 ? -12.078 -11.046 -8.769 1.00 85.56 91 LEU A CA 1
ATOM 693 C C . LEU A 1 91 ? -11.528 -10.215 -7.615 1.00 85.56 91 LEU A C 1
ATOM 695 O O . LEU A 1 91 ? -11.625 -8.994 -7.582 1.00 85.56 91 LEU A O 1
ATOM 699 N N . ILE A 1 92 ? -10.906 -10.914 -6.672 1.00 88.94 92 ILE A N 1
ATOM 700 C CA . ILE A 1 92 ? -10.236 -10.290 -5.538 1.00 88.94 92 ILE A CA 1
ATOM 701 C C . ILE A 1 92 ? -8.844 -9.880 -5.995 1.00 88.94 92 ILE A C 1
ATOM 703 O O . ILE A 1 92 ? -8.067 -10.721 -6.447 1.00 88.94 92 ILE A O 1
ATOM 707 N N . THR A 1 93 ? -8.548 -8.591 -5.875 1.00 90.88 93 THR A N 1
ATOM 708 C CA . THR A 1 93 ? -7.299 -7.992 -6.343 1.00 90.88 93 THR A CA 1
ATOM 709 C C . THR A 1 93 ? -6.482 -7.490 -5.158 1.00 90.88 93 THR A C 1
ATOM 711 O O . THR A 1 93 ? -7.025 -6.924 -4.207 1.00 90.88 93 THR A O 1
ATOM 714 N N . MET A 1 94 ? -5.168 -7.713 -5.204 1.00 89.81 94 MET A N 1
ATOM 715 C CA . MET A 1 94 ? -4.229 -7.191 -4.208 1.00 89.81 94 MET A CA 1
ATOM 716 C C . MET A 1 94 ? -3.748 -5.792 -4.599 1.00 89.81 94 MET A C 1
ATOM 718 O O . MET A 1 94 ? -3.787 -5.429 -5.775 1.00 89.81 94 MET A O 1
ATOM 722 N N . SER A 1 95 ? -3.277 -4.999 -3.639 1.00 90.00 95 SER A N 1
ATOM 723 C CA . SER A 1 95 ? -2.729 -3.681 -3.960 1.00 90.00 95 SER A CA 1
ATOM 724 C C . SER A 1 95 ? -1.399 -3.781 -4.710 1.00 90.00 95 SER A C 1
ATOM 726 O O . SER A 1 95 ? -0.621 -4.721 -4.549 1.00 90.00 95 SER A O 1
ATOM 728 N N . LYS A 1 96 ? -1.092 -2.737 -5.487 1.00 88.94 96 LYS A N 1
ATOM 729 C CA . LYS A 1 96 ? 0.223 -2.531 -6.120 1.00 88.94 96 LYS A CA 1
ATOM 730 C C . LYS A 1 96 ? 1.311 -2.095 -5.118 1.00 88.94 96 LYS A C 1
ATOM 732 O O . LYS A 1 96 ? 2.422 -1.764 -5.524 1.00 88.94 96 LYS A O 1
ATOM 737 N N . LEU A 1 97 ? 1.007 -2.023 -3.816 1.00 88.88 97 LEU A N 1
ATOM 738 C CA . LEU A 1 97 ? 1.966 -1.592 -2.798 1.00 88.88 97 LEU A CA 1
ATOM 739 C C . LEU A 1 97 ? 2.903 -2.736 -2.401 1.00 88.88 97 LEU A C 1
ATOM 741 O O . LEU A 1 97 ? 2.550 -3.912 -2.434 1.00 88.88 97 LEU A O 1
ATOM 745 N N . ALA A 1 98 ? 4.107 -2.377 -1.955 1.00 89.69 98 ALA A N 1
ATOM 746 C CA . ALA A 1 98 ? 5.061 -3.353 -1.449 1.00 89.69 98 ALA A CA 1
ATOM 747 C C . ALA A 1 98 ? 4.482 -4.124 -0.251 1.00 89.69 98 ALA A C 1
ATOM 749 O O . ALA A 1 98 ? 3.968 -3.526 0.698 1.00 89.69 98 ALA A O 1
ATOM 750 N N . ILE A 1 99 ? 4.660 -5.448 -0.259 1.00 88.81 99 ILE A N 1
ATOM 751 C CA . ILE A 1 99 ? 4.213 -6.367 0.802 1.00 88.81 99 ILE A CA 1
ATOM 752 C C . ILE A 1 99 ? 4.683 -5.912 2.195 1.00 88.81 99 ILE A C 1
ATOM 754 O O . ILE A 1 99 ? 3.947 -5.972 3.180 1.00 88.81 99 ILE A O 1
ATOM 758 N N . SER A 1 100 ? 5.901 -5.374 2.271 1.00 88.38 100 SER A N 1
ATOM 759 C CA . SER A 1 100 ? 6.493 -4.865 3.508 1.00 88.38 100 SER A CA 1
ATOM 760 C C . SER A 1 100 ? 5.681 -3.739 4.155 1.00 88.38 100 SER A C 1
ATOM 762 O O . SER A 1 100 ? 5.739 -3.576 5.372 1.00 88.38 100 SER A O 1
ATOM 764 N N . LYS A 1 101 ? 4.909 -2.963 3.384 1.00 88.25 101 LYS A N 1
ATOM 765 C CA . LYS A 1 101 ? 4.177 -1.796 3.889 1.00 88.25 101 LYS A CA 1
ATOM 766 C C . LYS A 1 101 ? 3.068 -2.196 4.860 1.00 88.25 101 LYS A C 1
ATOM 768 O O . LYS A 1 101 ? 3.020 -1.673 5.971 1.00 88.25 101 LYS A O 1
ATOM 773 N N . TRP A 1 102 ? 2.216 -3.144 4.478 1.00 86.56 102 TRP A N 1
ATOM 774 C CA . TRP A 1 102 ? 1.111 -3.604 5.323 1.00 86.56 102 TRP A CA 1
ATOM 775 C C . TRP A 1 102 ? 1.550 -4.647 6.358 1.00 86.56 102 TRP A C 1
ATOM 777 O O . TRP A 1 102 ? 1.008 -4.673 7.461 1.00 86.56 102 TRP A O 1
ATOM 787 N N . GLN A 1 103 ? 2.593 -5.438 6.081 1.00 88.12 103 GLN A N 1
ATOM 788 C CA . GLN A 1 103 ? 3.174 -6.337 7.087 1.00 88.12 103 GLN A CA 1
ATOM 789 C C . GLN A 1 103 ? 3.818 -5.573 8.251 1.00 88.12 103 GLN A C 1
ATOM 791 O O . GLN A 1 103 ? 3.658 -5.955 9.414 1.00 88.12 103 GLN A O 1
ATOM 796 N N . ASN A 1 104 ? 4.525 -4.475 7.956 1.00 89.81 104 ASN A N 1
ATOM 797 C CA . ASN A 1 104 ? 5.109 -3.623 8.991 1.00 89.81 104 ASN A CA 1
ATOM 798 C C . ASN A 1 104 ? 4.043 -2.903 9.818 1.00 89.81 104 ASN A C 1
ATOM 800 O O . ASN A 1 104 ? 4.293 -2.651 10.991 1.00 89.81 104 ASN A O 1
ATOM 804 N N . LEU A 1 105 ? 2.871 -2.598 9.248 1.00 90.44 105 LEU A N 1
ATOM 805 C CA . LEU A 1 105 ? 1.770 -1.975 9.986 1.00 90.44 105 LEU A CA 1
ATOM 806 C C . LEU A 1 105 ? 1.287 -2.869 11.142 1.00 90.44 105 LEU A C 1
ATOM 808 O O . LEU A 1 105 ? 1.147 -2.394 12.264 1.00 90.44 105 LEU A O 1
ATOM 812 N N . LEU A 1 106 ? 1.121 -4.175 10.907 1.00 87.19 106 LEU A N 1
ATOM 813 C CA . LEU A 1 106 ? 0.658 -5.119 11.935 1.00 87.19 106 LEU A CA 1
ATOM 814 C C . LEU A 1 106 ? 1.629 -5.224 13.129 1.00 87.19 106 LEU A C 1
ATOM 816 O O . LEU A 1 106 ? 1.216 -5.350 14.284 1.00 87.19 106 LEU A O 1
ATOM 820 N N . ASN A 1 107 ? 2.931 -5.142 12.841 1.00 87.25 107 ASN A N 1
ATOM 821 C CA . ASN A 1 107 ? 4.017 -5.312 13.809 1.00 87.25 107 ASN A CA 1
ATOM 822 C C . ASN A 1 107 ? 4.776 -4.009 14.096 1.00 87.25 107 ASN A C 1
ATOM 824 O O . ASN A 1 107 ? 5.943 -4.046 14.501 1.00 87.25 107 ASN A O 1
ATOM 828 N N . ILE A 1 108 ? 4.130 -2.857 13.903 1.00 88.81 108 ILE A N 1
ATOM 829 C CA . ILE A 1 108 ? 4.796 -1.551 13.938 1.00 88.81 108 ILE A CA 1
ATOM 830 C C . ILE A 1 108 ? 5.489 -1.286 15.280 1.00 88.81 108 ILE A C 1
ATOM 832 O O . ILE A 1 108 ? 6.597 -0.757 15.307 1.00 88.81 108 ILE A O 1
ATOM 836 N N . ASP A 1 109 ? 4.913 -1.757 16.389 1.00 86.88 109 ASP A N 1
ATOM 837 C CA . ASP A 1 109 ? 5.494 -1.640 17.732 1.00 86.88 109 ASP A CA 1
ATOM 838 C C . ASP A 1 109 ? 6.817 -2.394 17.862 1.00 86.88 109 ASP A C 1
ATOM 840 O O . ASP A 1 109 ? 7.769 -1.914 18.480 1.00 86.88 109 ASP A O 1
ATOM 844 N N . ILE A 1 110 ? 6.881 -3.592 17.281 1.00 90.44 110 ILE A N 1
ATOM 845 C CA . ILE A 1 110 ? 8.057 -4.463 17.323 1.00 90.44 110 ILE A CA 1
ATOM 846 C C . ILE A 1 110 ? 9.151 -3.863 16.443 1.00 90.44 110 ILE A C 1
ATOM 848 O O . ILE A 1 110 ? 10.303 -3.769 16.867 1.00 90.44 110 ILE A O 1
ATOM 852 N N . VAL A 1 111 ? 8.784 -3.389 15.248 1.00 88.88 111 VAL A N 1
ATOM 853 C CA . VAL A 1 111 ? 9.703 -2.715 14.323 1.00 88.88 111 VAL A CA 1
ATOM 854 C C . VAL A 1 111 ? 10.267 -1.447 14.962 1.00 88.88 111 VAL A C 1
ATOM 856 O O . VAL A 1 111 ? 11.486 -1.272 14.989 1.00 88.88 111 VAL A O 1
ATOM 859 N N . LYS A 1 112 ? 9.410 -0.604 15.554 1.00 88.31 112 LYS A N 1
ATOM 860 C CA . LYS A 1 112 ? 9.818 0.602 16.288 1.00 88.31 112 LYS A CA 1
ATOM 861 C C . LYS A 1 112 ? 10.766 0.242 17.435 1.00 88.31 112 LYS A C 1
ATOM 863 O O . LYS A 1 112 ? 11.819 0.855 17.543 1.00 88.31 112 LYS A O 1
ATOM 868 N N . LYS A 1 113 ? 10.456 -0.774 18.254 1.00 88.75 113 LYS A N 1
ATOM 869 C CA . LYS A 1 113 ? 11.326 -1.237 19.357 1.00 88.75 113 LYS A CA 1
ATOM 870 C C . LYS A 1 113 ? 12.688 -1.732 18.874 1.00 88.75 113 LYS A C 1
ATOM 872 O O . LYS A 1 113 ? 13.691 -1.387 19.485 1.00 88.75 113 LYS A O 1
ATOM 877 N N . ARG A 1 114 ? 12.731 -2.504 17.786 1.00 91.19 114 ARG A N 1
ATOM 878 C CA . ARG A 1 114 ? 13.978 -3.014 17.197 1.00 91.19 114 ARG A CA 1
ATOM 879 C C . ARG A 1 114 ? 14.841 -1.895 16.618 1.00 91.19 114 ARG A C 1
ATOM 881 O O . ARG A 1 114 ? 16.059 -1.951 16.728 1.00 91.19 114 ARG A O 1
ATOM 888 N N . ASN A 1 115 ? 14.210 -0.905 15.993 1.00 89.81 115 ASN A N 1
ATOM 889 C CA . ASN A 1 115 ? 14.902 0.206 15.347 1.00 89.81 115 ASN A CA 1
ATOM 890 C C . ASN A 1 115 ? 15.366 1.284 16.344 1.00 89.81 115 ASN A C 1
ATOM 892 O O . ASN A 1 115 ? 16.064 2.210 15.936 1.00 89.81 115 ASN A O 1
ATOM 896 N N . LYS A 1 116 ? 15.001 1.190 17.633 1.00 88.69 116 LYS A N 1
ATOM 897 C CA . LYS A 1 116 ? 15.529 2.101 18.656 1.00 88.69 116 LYS A CA 1
ATOM 898 C C . LYS A 1 116 ? 17.059 1.964 18.727 1.00 88.69 116 LYS A C 1
ATOM 900 O O . LYS A 1 116 ? 17.558 0.837 18.778 1.00 88.69 116 LYS A O 1
ATOM 905 N N . PRO A 1 117 ? 17.807 3.082 18.741 1.00 87.75 117 PRO A N 1
ATOM 906 C CA . PRO A 1 117 ? 19.260 3.039 18.845 1.00 87.75 117 PRO A CA 1
ATOM 907 C C . PRO A 1 117 ? 19.680 2.373 20.164 1.00 87.75 117 PRO A C 1
ATOM 909 O O . PRO A 1 117 ? 19.052 2.583 21.201 1.00 87.75 117 PRO A O 1
ATOM 912 N N . LYS A 1 118 ? 20.731 1.541 20.111 1.00 80.75 118 LYS A N 1
ATOM 913 C CA . LYS A 1 118 ? 21.221 0.776 21.275 1.00 80.75 118 LYS A CA 1
ATOM 914 C C . LYS A 1 118 ? 21.810 1.673 22.363 1.00 80.75 118 LYS A C 1
ATOM 916 O O . LYS A 1 118 ? 21.617 1.401 23.542 1.00 80.75 118 LYS A O 1
ATOM 921 N N . GLU A 1 119 ? 22.516 2.723 21.965 1.00 83.44 119 GLU A N 1
ATOM 922 C CA . GLU A 1 119 ? 22.925 3.806 22.853 1.00 83.44 119 GLU A CA 1
ATOM 923 C C . GLU A 1 119 ? 21.968 4.969 22.597 1.00 83.44 119 GLU A C 1
ATOM 925 O O . GLU A 1 119 ? 21.858 5.447 21.465 1.00 83.44 119 GLU A O 1
ATOM 930 N N . ALA A 1 120 ? 21.216 5.375 23.624 1.00 77.19 120 ALA A N 1
ATOM 931 C CA . ALA A 1 120 ? 20.377 6.560 23.515 1.00 77.19 120 ALA A CA 1
ATOM 932 C C . ALA A 1 120 ? 21.282 7.762 23.190 1.00 77.19 120 ALA A C 1
ATOM 934 O O . ALA A 1 120 ? 22.347 7.886 23.803 1.00 77.19 120 ALA A O 1
ATOM 935 N N . PRO A 1 121 ? 20.897 8.644 22.252 1.00 77.88 121 PRO A N 1
ATOM 936 C CA . PRO A 1 121 ? 21.642 9.871 22.007 1.00 77.88 121 PRO A CA 1
ATOM 937 C C . PRO A 1 121 ? 21.863 10.597 23.336 1.00 77.88 121 PRO A C 1
ATOM 939 O O . PRO A 1 121 ? 20.920 10.738 24.119 1.00 77.88 121 PRO A O 1
ATOM 942 N N . LYS A 1 122 ? 23.103 11.015 23.615 1.00 76.50 122 LYS A N 1
ATOM 943 C CA . LYS A 1 122 ? 23.434 11.744 24.846 1.00 76.50 122 LYS A CA 1
ATOM 944 C C . LYS A 1 122 ? 22.696 13.079 24.825 1.00 76.50 122 LYS A C 1
ATOM 946 O O . LYS A 1 122 ? 23.157 14.029 24.198 1.00 76.50 122 LYS A O 1
ATOM 951 N N . ALA A 1 123 ? 21.531 13.117 25.467 1.00 72.81 123 ALA A N 1
ATOM 952 C CA . ALA A 1 123 ? 20.753 14.334 25.602 1.00 72.81 123 ALA A CA 1
ATOM 953 C C . ALA A 1 123 ? 21.596 15.371 26.369 1.00 72.81 123 ALA A C 1
ATOM 955 O O . ALA A 1 123 ? 22.183 15.023 27.401 1.00 72.81 123 ALA A O 1
ATOM 956 N N . PRO A 1 124 ? 21.717 16.614 25.874 1.00 74.69 124 PRO A N 1
ATOM 957 C CA . PRO A 1 124 ? 22.428 17.662 26.594 1.00 74.69 124 PRO A CA 1
ATOM 958 C C . PRO A 1 124 ? 21.733 17.954 27.932 1.00 74.69 124 PRO A C 1
ATOM 960 O O . PRO A 1 124 ? 20.517 17.819 28.051 1.00 74.69 124 PRO A O 1
ATOM 963 N N . ALA A 1 125 ? 22.505 18.368 28.942 1.00 68.19 125 ALA A N 1
ATOM 964 C CA . ALA A 1 125 ? 21.996 18.620 30.297 1.00 68.19 125 ALA A CA 1
ATOM 965 C C . ALA A 1 125 ? 20.962 19.764 30.367 1.00 68.19 125 ALA A C 1
ATOM 967 O O . ALA A 1 125 ? 20.131 19.770 31.271 1.00 68.19 125 ALA A O 1
ATOM 968 N N . SER A 1 126 ? 20.986 20.680 29.394 1.00 67.12 126 SER A N 1
ATOM 969 C CA . SER A 1 126 ? 20.008 21.759 29.222 1.00 67.12 126 SER A CA 1
ATOM 970 C C . SER A 1 126 ? 19.428 21.707 27.811 1.00 67.12 126 SER A C 1
ATOM 972 O O . SER A 1 126 ? 19.813 22.485 26.941 1.00 67.12 126 SER A O 1
ATOM 974 N N . ALA A 1 127 ? 18.538 20.749 27.561 1.00 67.56 127 ALA A N 1
ATOM 975 C CA . ALA A 1 127 ? 17.681 20.793 26.382 1.00 67.56 127 ALA A CA 1
ATOM 976 C C . ALA A 1 127 ? 16.483 21.717 26.670 1.00 67.56 127 ALA A C 1
ATOM 978 O O . ALA A 1 127 ? 15.893 21.603 27.749 1.00 67.56 127 ALA A O 1
ATOM 979 N N . PRO A 1 128 ? 16.104 22.617 25.746 1.00 77.62 128 PRO A N 1
ATOM 980 C CA . PRO A 1 128 ? 14.875 23.383 25.902 1.00 77.62 128 PRO A CA 1
ATOM 981 C C . PRO A 1 128 ? 13.674 22.426 25.938 1.00 77.62 128 PRO A C 1
ATOM 983 O O . PRO A 1 128 ? 13.636 21.436 25.206 1.00 77.62 128 PRO A O 1
ATOM 986 N N . PHE A 1 129 ? 12.691 22.707 26.801 1.00 77.19 129 PHE A N 1
ATOM 987 C CA . PHE A 1 129 ? 11.485 21.875 26.925 1.00 77.19 129 PHE A CA 1
ATOM 988 C C . PHE A 1 129 ? 10.659 21.864 25.627 1.00 77.19 129 PHE A C 1
ATOM 990 O O . PHE A 1 129 ? 10.090 20.838 25.259 1.00 77.19 129 PHE A O 1
ATOM 997 N N . PHE A 1 130 ? 10.641 22.989 24.908 1.00 75.75 130 PHE A N 1
ATOM 998 C CA . PHE A 1 130 ? 10.051 23.107 23.580 1.00 75.75 130 PHE A CA 1
ATOM 999 C C . PHE A 1 130 ? 11.167 23.243 22.546 1.00 75.75 130 PHE A C 1
ATOM 1001 O O . PHE A 1 130 ? 11.978 24.164 22.626 1.00 75.75 130 PHE A O 1
ATOM 1008 N N . LEU A 1 131 ? 11.214 22.334 21.574 1.00 74.69 131 LEU A N 1
ATOM 1009 C CA . LEU A 1 131 ? 12.089 22.507 20.417 1.00 74.69 131 LEU A CA 1
ATOM 1010 C C . LEU A 1 131 ? 11.559 23.681 19.575 1.00 74.69 131 LEU A C 1
ATOM 1012 O O . LEU A 1 131 ? 10.351 23.707 19.306 1.00 74.69 131 LEU A O 1
ATOM 1016 N N . PRO A 1 132 ? 12.412 24.634 19.155 1.00 75.62 132 PRO A N 1
ATOM 1017 C CA . PRO A 1 132 ? 11.968 25.714 18.290 1.00 75.62 132 PRO A CA 1
ATOM 1018 C C . PRO A 1 132 ? 11.478 25.136 16.960 1.00 75.62 132 PRO A C 1
ATOM 1020 O O . PRO A 1 132 ? 11.999 24.139 16.458 1.00 75.62 132 PRO A O 1
ATOM 1023 N N . THR A 1 133 ? 10.432 25.733 16.398 1.00 77.12 133 THR A N 1
ATOM 1024 C CA . THR A 1 133 ? 9.843 25.295 15.125 1.00 77.12 133 THR A CA 1
ATOM 1025 C C . THR A 1 133 ? 10.011 26.398 14.099 1.00 77.12 133 THR A C 1
ATOM 1027 O O . THR A 1 133 ? 9.819 27.572 14.412 1.00 77.12 133 THR A O 1
ATOM 1030 N N . ILE A 1 134 ? 10.376 26.023 12.876 1.00 71.25 134 ILE A N 1
ATOM 1031 C CA . ILE A 1 134 ? 10.442 26.957 11.756 1.00 71.25 134 ILE A CA 1
ATOM 1032 C C . ILE A 1 134 ? 9.020 27.089 11.200 1.00 71.25 134 ILE A C 1
ATOM 1034 O O . ILE A 1 134 ? 8.387 26.065 10.915 1.00 71.25 134 ILE A O 1
ATOM 1038 N N . PRO A 1 135 ? 8.490 28.309 11.011 1.00 64.31 135 PRO A N 1
ATOM 1039 C CA . PRO A 1 135 ? 7.237 28.503 10.295 1.00 64.31 135 PRO A CA 1
ATOM 1040 C C . PRO A 1 135 ? 7.436 28.170 8.805 1.00 64.31 135 PRO A C 1
ATOM 1042 O O . PRO A 1 135 ? 7.778 29.031 7.998 1.00 64.31 135 PRO A O 1
ATOM 1045 N N . ALA A 1 136 ? 7.233 26.903 8.445 1.00 64.56 136 ALA A N 1
ATOM 1046 C CA . ALA A 1 136 ? 7.284 26.379 7.082 1.00 64.56 136 ALA A CA 1
ATOM 1047 C C . ALA A 1 136 ? 6.025 25.548 6.765 1.00 64.56 136 ALA A C 1
ATOM 1049 O O . ALA A 1 136 ? 5.285 25.145 7.663 1.00 64.56 136 ALA A O 1
ATOM 1050 N N . LEU A 1 137 ? 5.765 25.309 5.472 1.00 56.91 137 LEU A N 1
ATOM 1051 C CA . LEU A 1 137 ? 4.613 24.522 4.999 1.00 56.91 137 LEU A CA 1
ATOM 1052 C C . LEU A 1 137 ? 4.661 23.067 5.505 1.00 56.91 137 LEU A C 1
ATOM 1054 O O . LEU A 1 137 ? 3.624 22.450 5.737 1.00 56.91 137 LEU A O 1
ATOM 1058 N N . GLU A 1 138 ? 5.872 22.547 5.713 1.00 59.62 138 GLU A N 1
ATOM 1059 C CA . GLU A 1 138 ? 6.133 21.296 6.414 1.00 59.62 138 GLU A CA 1
ATOM 1060 C C . GLU A 1 138 ? 6.734 21.598 7.784 1.00 59.62 138 GLU A C 1
ATOM 1062 O O . GLU A 1 138 ? 7.644 22.416 7.916 1.00 59.62 138 GLU A O 1
ATOM 1067 N N . PHE A 1 139 ? 6.225 20.921 8.809 1.00 64.00 139 PHE A N 1
ATOM 1068 C CA . PHE A 1 139 ? 6.677 21.098 10.179 1.00 64.00 139 PHE A CA 1
ATOM 1069 C C . PHE A 1 139 ? 8.141 20.648 10.321 1.00 64.00 139 PHE A C 1
ATOM 1071 O O . PHE A 1 139 ? 8.435 19.451 10.310 1.00 64.00 139 PHE A O 1
ATOM 1078 N N . GLN A 1 140 ? 9.055 21.611 10.449 1.00 66.19 140 GLN A N 1
ATOM 1079 C CA . GLN A 1 140 ? 10.478 21.376 10.686 1.00 66.19 140 GLN A CA 1
ATOM 1080 C C . GLN A 1 140 ? 10.904 22.042 11.993 1.00 66.19 140 GLN A C 1
ATOM 1082 O O . GLN A 1 140 ? 10.540 23.182 12.284 1.00 66.19 140 GLN A O 1
ATOM 1087 N N . PHE A 1 141 ? 11.675 21.309 12.791 1.00 69.31 141 PHE A N 1
ATOM 1088 C CA . PHE A 1 141 ? 12.288 21.852 13.995 1.00 69.31 141 PHE A CA 1
ATOM 1089 C C . PHE A 1 141 ? 13.540 22.637 13.621 1.00 69.31 141 PHE A C 1
ATOM 1091 O O . PHE A 1 141 ? 14.388 22.130 12.885 1.00 69.31 141 PHE A O 1
ATOM 1098 N N . ASP A 1 142 ? 13.656 23.850 14.155 1.00 64.00 142 ASP A N 1
ATOM 1099 C CA . ASP A 1 142 ? 14.898 24.601 14.090 1.00 64.00 142 ASP A CA 1
ATOM 1100 C C . ASP A 1 142 ? 15.839 24.056 15.166 1.00 64.00 142 ASP A C 1
ATOM 1102 O O . ASP A 1 142 ? 15.562 24.151 16.361 1.00 64.00 142 ASP A O 1
ATOM 1106 N N . LEU A 1 143 ? 16.936 23.429 14.752 1.00 65.12 143 LEU A N 1
ATOM 1107 C CA . LEU A 1 143 ? 17.973 22.938 15.664 1.00 65.12 143 LEU A CA 1
ATOM 1108 C C . LEU A 1 143 ? 19.200 23.865 15.683 1.00 65.12 143 LEU A C 1
ATOM 1110 O O . LEU A 1 143 ? 20.205 23.524 16.307 1.00 65.12 143 LEU A O 1
ATOM 1114 N N . SER A 1 144 ? 19.130 25.015 15.003 1.00 65.25 144 SER A N 1
ATOM 1115 C CA . SER A 1 144 ? 20.229 25.982 14.878 1.00 65.25 144 SER A CA 1
ATOM 1116 C C . SER A 1 144 ? 20.423 26.803 16.153 1.00 65.25 144 SER A C 1
ATOM 1118 O O . SER A 1 144 ? 21.550 27.160 16.492 1.00 65.25 144 SER A O 1
ATOM 1120 N N . GLU A 1 145 ? 19.334 27.075 16.879 1.00 51.16 145 GLU A N 1
ATOM 1121 C CA . GLU A 1 145 ? 19.307 27.997 18.019 1.00 51.16 145 GLU A CA 1
ATOM 1122 C C . GLU A 1 145 ? 18.746 27.321 19.276 1.00 51.16 145 GLU A C 1
ATOM 1124 O O . GLU A 1 145 ? 17.647 27.595 19.748 1.00 51.16 145 GLU A O 1
ATOM 1129 N N . ALA A 1 146 ? 19.532 26.420 19.865 1.00 47.56 146 ALA A N 1
ATOM 1130 C CA . ALA A 1 146 ? 19.304 25.968 21.234 1.00 47.56 146 ALA A CA 1
ATOM 1131 C C . ALA A 1 146 ? 19.910 26.977 22.231 1.00 47.56 146 ALA A C 1
ATOM 1133 O O . ALA A 1 146 ? 20.890 26.669 22.912 1.00 47.56 146 ALA A O 1
ATOM 1134 N N . GLN A 1 147 ? 19.351 28.190 22.311 1.00 46.53 147 GLN A N 1
ATOM 1135 C CA . GLN A 1 147 ? 19.535 29.058 23.479 1.00 46.53 147 GLN A CA 1
ATOM 1136 C C . GLN A 1 147 ? 18.227 29.134 24.283 1.00 46.53 147 GLN A C 1
ATOM 1138 O O . GLN A 1 147 ? 17.153 29.245 23.695 1.00 46.53 147 GLN A O 1
ATOM 1143 N N . PRO A 1 148 ? 18.287 29.019 25.623 1.00 44.75 148 PRO A N 1
ATOM 1144 C CA . PRO A 1 148 ? 17.105 29.067 26.469 1.00 44.75 148 PRO A CA 1
ATOM 1145 C C . PRO A 1 148 ? 16.623 30.516 26.609 1.00 44.75 148 PRO A C 1
ATOM 1147 O O . PRO A 1 148 ? 17.124 31.265 27.442 1.00 44.75 148 PRO A O 1
ATOM 1150 N N . GLU A 1 149 ? 15.644 30.910 25.803 1.00 44.94 149 GLU A N 1
ATOM 1151 C CA . GLU A 1 149 ? 14.852 32.118 26.048 1.00 44.94 149 GLU A CA 1
ATOM 1152 C C . GLU A 1 149 ? 13.735 31.775 27.056 1.00 44.94 149 GLU A C 1
ATOM 1154 O O . GLU A 1 149 ? 12.847 30.965 26.774 1.00 44.94 149 GLU A O 1
ATOM 1159 N N . GLU A 1 150 ? 13.785 32.372 28.254 1.00 42.44 150 GLU A N 1
ATOM 1160 C CA . GLU A 1 150 ? 12.711 32.347 29.260 1.00 42.44 150 GLU A CA 1
ATOM 1161 C C . GLU A 1 150 ? 11.538 33.233 28.800 1.00 42.44 150 GLU A C 1
ATOM 1163 O O . GLU A 1 150 ? 11.331 34.347 29.276 1.00 42.44 150 GLU A O 1
ATOM 1168 N N . GLY A 1 151 ? 10.770 32.748 27.827 1.00 44.09 151 GLY A N 1
ATOM 1169 C CA . GLY A 1 151 ? 9.521 33.372 27.402 1.00 44.09 151 GLY A CA 1
ATOM 1170 C C . GLY A 1 151 ? 8.322 32.704 28.069 1.00 44.09 151 GLY A C 1
ATOM 1171 O O . GLY A 1 151 ? 7.989 31.568 27.733 1.00 44.09 151 GLY A O 1
ATOM 1172 N N . ASP A 1 152 ? 7.643 33.409 28.977 1.00 41.72 152 ASP A N 1
ATOM 1173 C CA . ASP A 1 152 ? 6.342 33.012 29.535 1.00 41.72 152 ASP A CA 1
ATOM 1174 C C . ASP A 1 152 ? 5.260 33.105 28.438 1.00 41.72 152 ASP A C 1
ATOM 1176 O O . ASP A 1 152 ? 4.529 34.088 28.286 1.00 41.72 152 ASP A O 1
ATOM 1180 N N . GLY A 1 153 ? 5.237 32.091 27.572 1.00 52.12 153 GLY A N 1
ATOM 1181 C CA . GLY A 1 153 ? 4.279 31.949 26.489 1.00 52.12 153 GLY A CA 1
ATOM 1182 C C . GLY A 1 153 ? 2.921 31.557 27.051 1.00 52.12 153 GLY A C 1
ATOM 1183 O O . GLY A 1 153 ? 2.663 30.386 27.325 1.00 52.12 153 GLY A O 1
ATOM 1184 N N . LYS A 1 154 ? 2.029 32.537 27.206 1.00 52.25 154 LYS A N 1
ATOM 1185 C CA . LYS A 1 154 ? 0.632 32.316 27.590 1.00 52.25 154 LYS A CA 1
ATOM 1186 C C . LYS A 1 154 ? -0.039 31.402 26.554 1.00 52.25 154 LYS A C 1
ATOM 1188 O O . LYS A 1 154 ? -0.458 31.862 25.494 1.00 52.25 154 LYS A O 1
ATOM 1193 N N . LEU A 1 155 ? -0.116 30.103 26.856 1.00 49.88 155 LEU A N 1
ATOM 1194 C CA . LEU A 1 155 ? -0.795 29.087 26.049 1.00 49.88 155 LEU A CA 1
ATOM 1195 C C . LEU A 1 155 ? -2.279 29.449 25.933 1.00 49.88 155 LEU A C 1
ATOM 1197 O O . LEU A 1 155 ? -3.082 29.197 26.831 1.00 49.88 155 LEU A O 1
ATOM 1201 N N . LEU A 1 156 ? -2.644 30.077 24.819 1.00 52.31 156 LEU A N 1
ATOM 1202 C CA . LEU A 1 156 ? -4.032 30.272 24.435 1.00 52.31 156 LEU A CA 1
ATOM 1203 C C . LEU A 1 156 ? -4.540 28.934 23.902 1.00 52.31 156 LEU A C 1
ATOM 1205 O O . LEU A 1 156 ? -4.261 28.575 22.763 1.00 52.31 156 LEU A O 1
ATOM 1209 N N . ILE A 1 157 ? -5.252 28.183 24.741 1.00 57.97 157 ILE A N 1
ATOM 1210 C CA . ILE A 1 157 ? -5.997 26.996 24.314 1.00 57.97 157 ILE A CA 1
ATOM 1211 C C . ILE A 1 157 ? -7.295 27.512 23.678 1.00 57.97 157 ILE A C 1
ATOM 1213 O O . ILE A 1 157 ? -8.146 28.039 24.401 1.00 57.97 157 ILE A O 1
ATOM 1217 N N . PRO A 1 158 ? -7.464 27.443 22.346 1.00 56.28 158 PRO A N 1
ATOM 1218 C CA . PRO A 1 158 ? -8.701 27.880 21.719 1.00 56.28 158 PRO A CA 1
ATOM 1219 C C . PRO A 1 158 ? -9.842 26.944 22.133 1.00 56.28 158 PRO A C 1
ATOM 1221 O O . PRO A 1 158 ? -9.704 25.724 22.117 1.00 56.28 158 PRO A O 1
ATOM 1224 N N . SER A 1 159 ? -10.998 27.514 22.462 1.00 56.31 159 SER A N 1
ATOM 1225 C CA . SER A 1 159 ? -12.200 26.801 22.923 1.00 56.31 159 SER A CA 1
ATOM 1226 C C . SER A 1 159 ? -12.829 25.861 21.880 1.00 56.31 159 SER A C 1
ATOM 1228 O O . SER A 1 159 ? -13.706 25.082 22.228 1.00 56.31 159 SER A O 1
ATOM 1230 N N . ASN A 1 160 ? -12.359 25.903 20.626 1.00 57.59 160 ASN A N 1
ATOM 1231 C CA . ASN A 1 160 ? -12.789 25.044 19.515 1.00 57.59 160 ASN A CA 1
ATOM 1232 C C . ASN A 1 160 ? -11.666 24.093 19.050 1.00 57.59 160 ASN A C 1
ATOM 1234 O O . ASN A 1 160 ? -11.504 23.848 17.851 1.00 57.59 160 ASN A O 1
ATOM 1238 N N . PHE A 1 161 ? -10.827 23.607 19.967 1.00 61.00 161 PHE A N 1
ATOM 1239 C CA . PHE A 1 161 ? -9.759 22.670 19.623 1.00 61.00 161 PHE A CA 1
ATOM 1240 C C . PHE A 1 161 ? -10.338 21.265 19.404 1.00 61.00 161 PHE A C 1
ATOM 1242 O O . PHE A 1 161 ? -10.552 20.520 20.354 1.00 61.00 161 PHE A O 1
ATOM 1249 N N . SER A 1 162 ? -10.603 20.895 18.148 1.00 67.56 162 SER A N 1
ATOM 1250 C CA . SER A 1 162 ? -10.816 19.484 17.811 1.00 67.56 162 SER A CA 1
ATOM 1251 C C . SER A 1 162 ? -9.469 18.769 17.799 1.00 67.56 162 SER A C 1
ATOM 1253 O O . SER A 1 162 ? -8.538 19.205 17.116 1.00 67.56 162 SER A O 1
ATOM 1255 N N . ASN A 1 163 ? -9.396 17.649 18.519 1.00 74.00 163 ASN A N 1
ATOM 1256 C CA . ASN A 1 163 ? -8.215 16.784 18.577 1.00 74.00 163 ASN A CA 1
ATOM 1257 C C . ASN A 1 163 ? -8.055 15.915 17.316 1.00 74.00 163 ASN A C 1
ATOM 1259 O O . ASN A 1 163 ? -7.144 15.091 17.242 1.00 74.00 163 ASN A O 1
ATOM 1263 N N . LEU A 1 164 ? -8.932 16.087 16.321 1.00 79.19 164 LEU A N 1
ATOM 1264 C CA . LEU A 1 164 ? -8.859 15.370 15.057 1.00 79.19 164 LEU A CA 1
ATOM 1265 C C . LEU A 1 164 ? -7.656 15.823 14.228 1.00 79.19 164 LEU A C 1
ATOM 1267 O O . LEU A 1 164 ? -7.419 17.016 13.999 1.00 79.19 164 LEU A O 1
ATOM 1271 N N . THR A 1 165 ? -6.942 14.838 13.698 1.00 85.25 165 THR A N 1
ATOM 1272 C CA . THR A 1 165 ? -5.883 15.032 12.710 1.00 85.25 165 THR A CA 1
ATOM 1273 C C . THR A 1 165 ? -6.447 15.587 11.399 1.00 85.25 165 THR A C 1
ATOM 1275 O O . THR A 1 165 ? -7.656 15.594 11.150 1.00 85.25 165 THR A O 1
ATOM 1278 N N . SER A 1 166 ? -5.562 16.034 10.503 1.00 84.94 166 SER A N 1
ATOM 1279 C CA . SER A 1 166 ? -5.968 16.478 9.160 1.00 84.94 166 SER A CA 1
ATOM 1280 C C . SER A 1 166 ? -6.693 15.381 8.364 1.00 84.94 166 SER A C 1
ATOM 1282 O O . SER A 1 166 ? -7.555 15.687 7.541 1.00 84.94 166 SER A O 1
ATOM 1284 N N . PHE A 1 167 ? -6.358 14.112 8.610 1.00 87.75 167 PHE A N 1
ATOM 1285 C CA . PHE A 1 167 ? -7.045 12.964 8.032 1.00 87.75 167 PHE A CA 1
ATOM 1286 C C . PHE A 1 167 ? -8.365 12.671 8.750 1.00 87.75 167 PHE A C 1
ATOM 1288 O O . PHE A 1 167 ? -9.366 12.452 8.078 1.00 87.75 167 PHE A O 1
ATOM 1295 N N . GLY A 1 168 ? -8.408 12.739 10.084 1.00 86.25 168 GLY A N 1
ATOM 1296 C CA . GLY A 1 168 ? -9.642 12.574 10.855 1.00 86.25 168 GLY A CA 1
ATOM 1297 C C . GLY A 1 168 ? -10.718 13.589 10.460 1.00 86.25 168 GLY A C 1
ATOM 1298 O O . GLY A 1 168 ? -11.861 13.212 10.228 1.00 86.25 168 GLY A O 1
ATOM 1299 N N . LYS A 1 169 ? -10.347 14.861 10.272 1.00 86.44 169 LYS A N 1
ATOM 1300 C CA . LYS A 1 169 ? -11.260 15.894 9.746 1.00 86.44 169 LYS A CA 1
ATOM 1301 C C . LYS A 1 169 ? -11.763 15.545 8.345 1.00 86.44 169 LYS A C 1
ATOM 1303 O O . LYS A 1 169 ? -12.959 15.573 8.094 1.00 86.44 169 LYS A O 1
ATOM 1308 N N . PHE A 1 170 ? -10.857 15.122 7.464 1.00 88.50 170 PHE A N 1
ATOM 1309 C CA . PHE A 1 170 ? -11.212 14.708 6.108 1.00 88.50 170 PHE A CA 1
ATOM 1310 C C . PHE A 1 170 ? -12.191 13.520 6.088 1.00 88.50 170 PHE A C 1
ATOM 1312 O O . PHE A 1 170 ? -13.175 13.553 5.353 1.00 88.50 170 PHE A O 1
ATOM 1319 N N . LEU A 1 171 ? -11.956 12.505 6.926 1.00 89.00 171 LEU A N 1
ATOM 1320 C CA . LEU A 1 171 ? -12.839 11.348 7.081 1.00 89.00 171 LEU A CA 1
ATOM 1321 C C . LEU A 1 171 ? -14.199 11.738 7.677 1.00 89.00 171 LEU A C 1
ATOM 1323 O O . LEU A 1 171 ? -15.215 11.143 7.324 1.00 89.00 171 LEU A O 1
ATOM 1327 N N . LYS A 1 172 ? -14.237 12.734 8.567 1.00 86.81 172 LYS A N 1
ATOM 1328 C CA . LYS A 1 172 ? -15.486 13.251 9.129 1.00 86.81 172 LYS A CA 1
ATOM 1329 C C . LYS A 1 172 ? -16.334 13.955 8.070 1.00 86.81 172 LYS A C 1
ATOM 1331 O O . LYS A 1 172 ? -17.524 13.668 7.975 1.00 86.81 172 LYS A O 1
ATOM 1336 N N . ASP A 1 173 ? -15.725 14.806 7.254 1.00 86.19 173 ASP A N 1
ATOM 1337 C CA . ASP A 1 173 ? -16.448 15.660 6.304 1.00 86.19 173 ASP A CA 1
ATOM 1338 C C . ASP A 1 173 ? -16.851 14.930 5.010 1.00 86.19 173 ASP A C 1
ATOM 1340 O O . ASP A 1 173 ? -17.787 15.342 4.326 1.00 86.19 173 ASP A O 1
ATOM 1344 N N . THR A 1 174 ? -16.163 13.837 4.670 1.00 85.56 174 THR A N 1
ATOM 1345 C CA . THR A 1 174 ? -16.284 13.166 3.368 1.00 85.56 174 THR A CA 1
ATOM 1346 C C . THR A 1 174 ? -16.955 11.793 3.485 1.00 85.56 174 THR A C 1
ATOM 1348 O O . THR A 1 174 ? -16.667 11.024 4.400 1.00 85.56 174 THR A O 1
ATOM 1351 N N . GLU A 1 175 ? -17.822 11.451 2.526 1.00 82.44 175 GLU A N 1
ATOM 1352 C CA . GLU A 1 175 ? -18.349 10.083 2.322 1.00 82.44 175 GLU A CA 1
ATOM 1353 C C . GLU A 1 175 ? -17.743 9.384 1.086 1.00 82.44 175 GLU A C 1
ATOM 1355 O O . GLU A 1 175 ? -18.065 8.238 0.780 1.00 82.44 175 GLU A O 1
ATOM 1360 N N . ASP A 1 176 ? -16.825 10.055 0.386 1.00 89.38 176 ASP A N 1
ATOM 1361 C CA . ASP A 1 176 ? -16.037 9.506 -0.721 1.00 89.38 176 ASP A CA 1
ATOM 1362 C C . ASP A 1 176 ? -14.906 8.597 -0.200 1.00 89.38 176 ASP A C 1
ATOM 1364 O O . ASP A 1 176 ? -13.764 9.009 0.028 1.00 89.38 176 ASP A O 1
ATOM 1368 N N . TYR A 1 177 ? -15.246 7.327 0.025 1.00 91.38 177 TYR A N 1
ATOM 1369 C CA . TYR A 1 177 ? -14.308 6.302 0.482 1.00 91.38 177 TYR A CA 1
ATOM 1370 C C . TYR A 1 177 ? -13.119 6.047 -0.471 1.00 91.38 177 TYR A C 1
ATOM 1372 O O . TYR A 1 177 ? -12.004 5.897 0.037 1.00 91.38 177 TYR A O 1
ATOM 1380 N N . PRO A 1 178 ? -13.274 6.013 -1.813 1.00 91.81 178 PRO A N 1
ATOM 1381 C CA . PRO A 1 178 ? -12.146 5.906 -2.745 1.00 91.81 178 PRO A CA 1
ATOM 1382 C C . PRO A 1 178 ? -11.018 6.917 -2.506 1.00 91.81 178 PRO A C 1
ATOM 1384 O O . PRO A 1 178 ? -9.841 6.542 -2.491 1.00 91.81 178 PRO A O 1
ATOM 1387 N N . GLU A 1 179 ? -11.358 8.184 -2.274 1.00 92.19 179 GLU A N 1
ATOM 1388 C CA . GLU A 1 179 ? -10.369 9.235 -2.034 1.00 92.19 179 GLU A CA 1
ATOM 1389 C C . GLU A 1 179 ? -9.661 9.057 -0.680 1.00 92.19 179 GLU A C 1
ATOM 1391 O O . GLU A 1 179 ? -8.434 9.172 -0.583 1.00 92.19 179 GLU A O 1
ATOM 1396 N N . VAL A 1 180 ? -10.409 8.669 0.360 1.00 93.19 180 VAL A N 1
ATOM 1397 C CA . VAL A 1 180 ? -9.846 8.314 1.675 1.00 93.19 180 VAL A CA 1
ATOM 1398 C C . VAL A 1 180 ? -8.838 7.166 1.544 1.00 93.19 180 VAL A C 1
ATOM 1400 O O . VAL A 1 180 ? -7.739 7.236 2.104 1.00 93.19 180 VAL A O 1
ATOM 1403 N N . ILE A 1 181 ? -9.167 6.134 0.760 1.00 92.88 181 ILE A N 1
ATOM 1404 C CA . ILE A 1 181 ? -8.274 4.998 0.489 1.00 92.88 181 ILE A CA 1
ATOM 1405 C C . ILE A 1 181 ? -7.015 5.471 -0.240 1.00 92.88 181 ILE A C 1
ATOM 1407 O O . ILE A 1 181 ? -5.909 5.079 0.135 1.00 92.88 181 ILE A O 1
ATOM 1411 N N . ARG A 1 182 ? -7.147 6.332 -1.257 1.00 93.00 182 ARG A N 1
ATOM 1412 C CA . ARG A 1 182 ? -5.998 6.880 -1.994 1.00 93.00 182 ARG A CA 1
ATOM 1413 C C . ARG A 1 182 ? -5.035 7.608 -1.058 1.00 93.00 182 ARG A C 1
ATOM 1415 O O . ARG A 1 182 ? -3.829 7.364 -1.118 1.00 93.00 182 ARG A O 1
ATOM 1422 N N . ARG A 1 183 ? -5.558 8.432 -0.148 1.00 92.44 183 ARG A N 1
ATOM 1423 C CA . ARG A 1 183 ? -4.755 9.147 0.852 1.00 92.44 183 ARG A CA 1
ATOM 1424 C C . ARG A 1 183 ? -4.074 8.193 1.840 1.00 92.44 183 ARG A C 1
ATOM 1426 O O . ARG A 1 183 ? -2.876 8.335 2.085 1.00 92.44 183 ARG A O 1
ATOM 1433 N N . LEU A 1 184 ? -4.775 7.166 2.331 1.00 92.56 184 LEU A N 1
ATOM 1434 C CA . LEU A 1 184 ? -4.179 6.118 3.178 1.00 92.56 184 LEU A CA 1
ATOM 1435 C C . LEU A 1 184 ? -3.056 5.356 2.460 1.00 92.56 184 LEU A C 1
ATOM 1437 O O . LEU A 1 184 ? -2.011 5.083 3.052 1.00 92.56 184 LEU A O 1
ATOM 1441 N N . LYS A 1 185 ? -3.219 5.056 1.166 1.00 92.38 185 LYS A N 1
ATOM 1442 C CA . LYS A 1 185 ? -2.186 4.391 0.356 1.00 92.38 185 LYS A CA 1
ATOM 1443 C C . LYS A 1 185 ? -0.938 5.248 0.158 1.00 92.38 185 LYS A C 1
ATOM 1445 O O . LYS A 1 185 ? 0.143 4.679 0.005 1.00 92.38 185 LYS A O 1
ATOM 1450 N N . GLN A 1 186 ? -1.051 6.574 0.176 1.00 92.31 186 GLN A N 1
ATOM 1451 C CA . GLN A 1 186 ? 0.093 7.488 0.077 1.00 92.31 186 GLN A CA 1
ATOM 1452 C C . GLN A 1 186 ? 0.865 7.602 1.400 1.00 92.31 186 GLN A C 1
ATOM 1454 O O . GLN A 1 186 ? 2.080 7.786 1.392 1.00 92.31 186 GLN A O 1
ATOM 1459 N N . MET A 1 187 ? 0.199 7.408 2.540 1.00 91.25 187 MET A N 1
ATOM 1460 C CA . MET A 1 187 ? 0.823 7.489 3.864 1.00 91.25 187 MET A CA 1
ATOM 1461 C C . MET A 1 187 ? 1.783 6.325 4.147 1.00 91.25 187 MET A C 1
ATOM 1463 O O . MET A 1 187 ? 1.631 5.210 3.642 1.00 91.25 187 MET A O 1
ATOM 1467 N N . GLY A 1 188 ? 2.791 6.573 4.986 1.00 91.00 188 GLY A N 1
ATOM 1468 C CA . GLY A 1 188 ? 3.672 5.531 5.519 1.00 91.00 188 GLY A CA 1
ATOM 1469 C C . GLY A 1 188 ? 3.010 4.729 6.653 1.00 91.00 188 GLY A C 1
ATOM 1470 O O . GLY A 1 188 ? 2.105 5.239 7.312 1.00 91.00 188 GLY A O 1
ATOM 1471 N N . PRO A 1 189 ? 3.480 3.503 6.951 1.00 90.75 189 PRO A N 1
ATOM 1472 C CA . PRO A 1 189 ? 2.866 2.637 7.966 1.00 90.75 189 PRO A CA 1
ATOM 1473 C C . PRO A 1 189 ? 2.858 3.255 9.373 1.00 90.75 189 PRO A C 1
ATOM 1475 O O . PRO A 1 189 ? 1.894 3.080 10.107 1.00 90.75 189 PRO A O 1
ATOM 1478 N N . SER A 1 190 ? 3.885 4.031 9.740 1.00 90.56 190 SER A N 1
ATOM 1479 C CA . SER A 1 190 ? 3.922 4.748 11.024 1.00 90.56 190 SER A CA 1
ATOM 1480 C C . SER A 1 190 ? 2.873 5.855 11.127 1.00 90.56 190 SER A C 1
ATOM 1482 O O . SER A 1 190 ? 2.368 6.096 12.217 1.00 90.56 190 SER A O 1
ATOM 1484 N N . VAL A 1 191 ? 2.574 6.535 10.015 1.00 91.62 191 VAL A N 1
ATOM 1485 C CA . VAL A 1 191 ? 1.557 7.595 9.974 1.00 91.62 191 VAL A CA 1
ATOM 1486 C C . VAL A 1 191 ? 0.177 6.962 10.063 1.00 91.62 191 VAL A C 1
ATOM 1488 O O . VAL A 1 191 ? -0.611 7.379 10.893 1.00 91.62 191 VAL A O 1
ATOM 1491 N N . ILE A 1 192 ? -0.077 5.894 9.300 1.00 93.00 192 ILE A N 1
ATOM 1492 C CA . ILE A 1 192 ? -1.343 5.146 9.359 1.00 93.00 192 ILE A CA 1
ATOM 1493 C C . ILE A 1 192 ? -1.627 4.654 10.786 1.00 93.00 192 ILE A C 1
ATOM 1495 O O . ILE A 1 192 ? -2.748 4.785 11.258 1.00 93.00 192 ILE A O 1
ATOM 1499 N N . ASP A 1 193 ? -0.619 4.130 11.487 1.00 92.50 193 ASP A N 1
ATOM 1500 C CA . ASP A 1 193 ? -0.737 3.721 12.893 1.00 92.50 193 ASP A CA 1
ATOM 1501 C C . ASP A 1 193 ? -1.183 4.881 13.803 1.00 92.50 193 ASP A C 1
ATOM 1503 O O . ASP A 1 193 ? -2.133 4.730 14.565 1.00 92.50 193 ASP A O 1
ATOM 1507 N N . ILE A 1 194 ? -0.561 6.060 13.674 1.00 90.94 194 ILE A N 1
ATOM 1508 C CA . ILE A 1 194 ? -0.945 7.260 14.438 1.00 90.94 194 ILE A CA 1
ATOM 1509 C C . ILE A 1 194 ? -2.361 7.712 14.074 1.00 90.94 194 ILE A C 1
ATOM 1511 O O . ILE A 1 194 ? -3.147 8.026 14.962 1.00 90.94 194 ILE A O 1
ATOM 1515 N N . GLU A 1 195 ? -2.702 7.721 12.786 1.00 92.31 195 GLU A N 1
ATOM 1516 C CA . GLU A 1 195 ? -4.025 8.125 12.317 1.00 92.31 195 GLU A CA 1
ATOM 1517 C C . GLU A 1 195 ? -5.113 7.195 12.860 1.00 92.31 195 GLU A C 1
ATOM 1519 O O . GLU A 1 195 ? -6.103 7.680 13.401 1.00 92.31 195 GLU A O 1
ATOM 1524 N N . ILE A 1 196 ? -4.899 5.873 12.824 1.00 92.12 196 ILE A N 1
ATOM 1525 C CA . ILE A 1 196 ? -5.824 4.901 13.419 1.00 92.12 196 ILE A CA 1
ATOM 1526 C C . ILE A 1 196 ? -5.943 5.144 14.924 1.00 92.12 196 ILE A C 1
ATOM 1528 O O . ILE A 1 196 ? -7.062 5.206 15.421 1.00 92.12 196 ILE A O 1
ATOM 1532 N N . GLN A 1 197 ? -4.840 5.337 15.654 1.00 90.62 197 GLN A N 1
ATOM 1533 C CA . GLN A 1 197 ? -4.885 5.654 17.090 1.00 90.62 197 GLN A CA 1
ATOM 1534 C C . GLN A 1 197 ? -5.637 6.961 17.380 1.00 90.62 197 GLN A C 1
ATOM 1536 O O . GLN A 1 197 ? -6.341 7.059 18.382 1.00 90.62 197 GLN A O 1
ATOM 1541 N N . SER A 1 198 ? -5.529 7.948 16.490 1.00 89.75 198 SER A N 1
ATOM 1542 C CA . SER A 1 198 ? -6.118 9.272 16.681 1.00 89.75 198 SER A CA 1
ATOM 1543 C C . SER A 1 198 ? -7.646 9.312 16.572 1.00 89.75 198 SER A C 1
ATOM 1545 O O . SER A 1 198 ? -8.267 10.247 17.076 1.00 89.75 198 SER A O 1
ATOM 1547 N N . LEU A 1 199 ? -8.265 8.283 15.975 1.00 88.12 199 LEU A N 1
ATOM 1548 C CA . LEU A 1 199 ? -9.718 8.211 15.767 1.00 88.12 199 LEU A CA 1
ATOM 1549 C C . LEU A 1 199 ? -10.528 8.257 17.073 1.00 88.12 199 LEU A C 1
ATOM 1551 O O . LEU A 1 199 ? -11.689 8.656 17.044 1.00 88.12 199 LEU A O 1
ATOM 1555 N N . SER A 1 200 ? -9.932 7.866 18.204 1.00 82.88 200 SER A N 1
ATOM 1556 C CA . SER A 1 200 ? -10.588 7.838 19.519 1.00 82.88 200 SER A CA 1
ATOM 1557 C C . SER A 1 200 ? -10.162 8.969 20.461 1.00 82.88 200 SER A C 1
ATOM 1559 O O . SER A 1 200 ? -10.447 8.897 21.654 1.00 82.88 200 SER A O 1
ATOM 1561 N N . LEU A 1 201 ? -9.419 9.974 19.982 1.00 77.75 201 LEU A N 1
ATOM 1562 C CA . LEU A 1 201 ? -8.916 11.058 20.842 1.00 77.75 201 LEU A CA 1
ATOM 1563 C C . LEU A 1 201 ? -9.977 12.114 21.172 1.00 77.75 201 LEU A C 1
ATOM 1565 O O . LEU A 1 201 ? -9.844 12.830 22.162 1.00 77.75 201 LEU A O 1
ATOM 1569 N N . ASP A 1 202 ? -11.006 12.243 20.337 1.00 76.88 202 ASP A N 1
ATOM 1570 C CA . ASP A 1 202 ? -12.035 13.270 20.474 1.00 76.88 202 ASP A CA 1
ATOM 1571 C C . ASP A 1 202 ? -13.319 12.659 21.061 1.00 76.88 202 ASP A C 1
ATOM 1573 O O . ASP A 1 202 ? -14.038 11.913 20.389 1.00 76.88 202 ASP A O 1
ATOM 1577 N N . MET A 1 203 ? -13.584 12.936 22.342 1.00 71.88 203 MET A N 1
ATOM 1578 C CA . MET A 1 203 ? -14.644 12.284 23.127 1.00 71.88 203 MET A CA 1
ATOM 1579 C C . MET A 1 203 ? -16.043 12.492 22.534 1.00 71.88 203 MET A C 1
ATOM 1581 O O . MET A 1 203 ? -16.880 11.597 22.637 1.00 71.88 203 MET A O 1
ATOM 1585 N N . ASP A 1 204 ? -16.276 13.623 21.866 1.00 75.00 204 ASP A N 1
ATOM 1586 C CA . ASP A 1 204 ? -17.598 13.992 21.351 1.00 75.00 204 ASP A CA 1
ATOM 1587 C C . ASP A 1 204 ? -17.928 13.327 20.007 1.00 75.00 204 ASP A C 1
ATOM 1589 O O . ASP A 1 204 ? -19.097 13.212 19.645 1.00 75.00 204 ASP A O 1
ATOM 1593 N N . CYS A 1 205 ? -16.921 12.872 19.253 1.00 80.00 205 CYS A N 1
ATOM 1594 C CA . CYS A 1 205 ? -17.124 12.254 17.937 1.00 80.00 205 CYS A CA 1
ATOM 1595 C C . CYS A 1 205 ? -16.486 10.868 17.784 1.00 80.00 205 CYS A C 1
ATOM 1597 O O . CYS A 1 205 ? -16.465 10.323 16.684 1.00 80.00 205 CYS A O 1
ATOM 1599 N N . THR A 1 206 ? -16.022 10.257 18.878 1.00 84.62 206 THR A N 1
ATOM 1600 C CA . THR A 1 206 ? -15.361 8.942 18.844 1.00 84.62 206 THR A CA 1
ATOM 1601 C C . THR A 1 206 ? -16.231 7.871 18.174 1.00 84.62 206 THR A C 1
ATOM 1603 O O . THR A 1 206 ? -15.767 7.222 17.239 1.00 84.62 206 THR A O 1
ATOM 1606 N N . THR A 1 207 ? -17.493 7.691 18.588 1.00 87.69 207 THR A N 1
ATOM 1607 C CA . THR A 1 207 ? -18.371 6.651 18.009 1.00 87.69 207 THR A CA 1
ATOM 1608 C C . THR A 1 207 ? -18.618 6.885 16.516 1.00 87.69 207 THR A C 1
ATOM 1610 O O . THR A 1 207 ? -18.478 5.960 15.718 1.00 87.69 207 THR A O 1
ATOM 1613 N N . GLU A 1 208 ? -18.889 8.130 16.110 1.00 89.75 208 GLU A N 1
ATOM 1614 C CA . GLU A 1 208 ? -19.089 8.495 14.701 1.00 89.75 208 GLU A CA 1
ATOM 1615 C C . GLU A 1 208 ? -17.843 8.188 13.852 1.00 89.75 208 GLU A C 1
ATOM 1617 O O . GLU A 1 208 ? -17.945 7.596 12.775 1.00 89.75 208 GLU A O 1
ATOM 1622 N N . MET A 1 209 ? -16.657 8.546 14.349 1.00 90.38 209 MET A N 1
ATOM 1623 C CA . MET A 1 209 ? -15.385 8.342 13.654 1.00 90.38 209 MET A CA 1
ATOM 1624 C C . MET A 1 209 ? -15.032 6.860 13.513 1.00 90.38 209 MET A C 1
ATOM 1626 O O . MET A 1 209 ? -14.638 6.422 12.427 1.00 90.38 209 MET A O 1
ATOM 1630 N N . LEU A 1 210 ? -15.209 6.073 14.579 1.00 92.19 210 LEU A N 1
ATOM 1631 C CA . LEU A 1 210 ? -15.003 4.625 14.543 1.00 92.19 210 LEU A CA 1
ATOM 1632 C C . LEU A 1 210 ? -15.976 3.964 13.558 1.00 92.19 210 LEU A C 1
ATOM 1634 O O . LEU A 1 210 ? -15.550 3.164 12.725 1.00 92.19 210 LEU A O 1
ATOM 1638 N N . LEU A 1 211 ? -17.252 4.360 13.574 1.00 92.69 211 LEU A N 1
ATOM 1639 C CA . LEU A 1 211 ? -18.258 3.853 12.643 1.00 92.69 211 LEU A CA 1
ATOM 1640 C C . LEU A 1 211 ? -17.924 4.214 11.187 1.00 92.69 211 LEU A C 1
ATOM 1642 O O . LEU A 1 211 ? -18.015 3.363 10.300 1.00 92.69 211 LEU A O 1
ATOM 1646 N N . LYS A 1 212 ? -17.494 5.453 10.917 1.00 92.56 212 LYS A N 1
ATOM 1647 C CA . LYS A 1 212 ? -17.047 5.880 9.580 1.00 92.56 212 LYS A CA 1
ATOM 1648 C C . LYS A 1 212 ? -15.844 5.073 9.099 1.00 92.56 212 LYS A C 1
ATOM 1650 O O . LYS A 1 212 ? -15.822 4.659 7.939 1.00 92.56 212 LYS A O 1
ATOM 1655 N N . PHE A 1 213 ? -14.884 4.785 9.977 1.00 94.00 213 PHE A N 1
ATOM 1656 C CA . PHE A 1 213 ? -13.747 3.932 9.634 1.00 94.00 213 PHE A CA 1
ATOM 1657 C C . PHE A 1 213 ? -14.176 2.482 9.359 1.00 94.00 213 PHE A C 1
ATOM 1659 O O . PHE A 1 213 ? -13.717 1.876 8.395 1.00 94.00 213 PHE A O 1
ATOM 1666 N N . MET A 1 214 ? -15.117 1.925 10.124 1.00 94.12 214 MET A N 1
ATOM 1667 C CA . MET A 1 214 ? -15.665 0.594 9.834 1.00 94.12 214 MET A CA 1
ATOM 1668 C C . MET A 1 214 ? -16.405 0.560 8.489 1.00 94.12 214 MET A C 1
ATOM 1670 O O . MET A 1 214 ? -16.260 -0.402 7.734 1.00 94.12 214 MET A O 1
ATOM 1674 N N . LYS A 1 215 ? -17.164 1.612 8.149 1.00 94.38 215 LYS A N 1
ATOM 1675 C CA . LYS A 1 215 ? -17.829 1.742 6.839 1.00 94.38 215 LYS A CA 1
ATOM 1676 C C . LYS A 1 215 ? -16.820 1.812 5.691 1.00 94.38 215 LYS A C 1
ATOM 1678 O O . LYS A 1 215 ? -17.027 1.157 4.672 1.00 94.38 215 LYS A O 1
ATOM 1683 N N . LEU A 1 216 ? -15.705 2.521 5.880 1.00 95.06 216 LEU A N 1
ATOM 1684 C CA . LEU A 1 216 ? -14.576 2.539 4.945 1.00 95.06 216 LEU A CA 1
ATOM 1685 C C . LEU A 1 216 ? -14.006 1.126 4.727 1.00 95.06 216 LEU A C 1
ATOM 1687 O O . LEU A 1 216 ? -13.819 0.714 3.585 1.00 95.06 216 LEU A O 1
ATOM 1691 N N . ILE A 1 217 ? -13.772 0.361 5.801 1.00 94.88 217 ILE A N 1
ATOM 1692 C CA . ILE A 1 217 ? -13.298 -1.030 5.702 1.00 94.88 217 ILE A CA 1
ATOM 1693 C C . ILE A 1 217 ? -14.305 -1.911 4.956 1.00 94.88 217 ILE A C 1
ATOM 1695 O O . ILE A 1 217 ? -13.911 -2.670 4.070 1.00 94.88 217 ILE A O 1
ATOM 1699 N N . LYS A 1 218 ? -15.600 -1.790 5.269 1.00 94.56 218 LYS A N 1
ATOM 1700 C CA . LYS A 1 218 ? -16.663 -2.506 4.552 1.00 94.56 218 LYS A CA 1
ATOM 1701 C C . LYS A 1 218 ? -16.623 -2.185 3.055 1.00 94.56 218 LYS A C 1
ATOM 1703 O O . LYS A 1 218 ? -16.623 -3.103 2.243 1.00 94.56 218 LYS A O 1
ATOM 1708 N N . PHE A 1 219 ? -16.522 -0.904 2.699 1.00 94.25 219 PHE A N 1
ATOM 1709 C CA . PHE A 1 219 ? -16.417 -0.461 1.310 1.00 94.25 219 PHE A CA 1
ATOM 1710 C C . PHE A 1 219 ? -15.189 -1.057 0.604 1.00 94.25 219 PHE A C 1
ATOM 1712 O O . PHE A 1 219 ? -15.303 -1.539 -0.522 1.00 94.25 219 PHE A O 1
ATOM 1719 N N . MET A 1 220 ? -14.029 -1.099 1.271 1.00 93.38 220 MET A N 1
ATOM 1720 C CA . MET A 1 220 ? -12.837 -1.755 0.724 1.00 93.38 220 MET A CA 1
ATOM 1721 C C . MET A 1 220 ? -13.085 -3.239 0.428 1.00 93.38 220 MET A C 1
ATOM 1723 O O . MET A 1 220 ? -12.733 -3.707 -0.653 1.00 93.38 220 MET A O 1
ATOM 1727 N N . MET A 1 221 ? -13.721 -3.974 1.346 1.00 91.81 221 MET A N 1
ATOM 1728 C CA . MET A 1 221 ? -14.007 -5.398 1.138 1.00 91.81 221 MET A CA 1
ATOM 1729 C C . MET A 1 221 ? -15.036 -5.631 0.023 1.00 91.81 221 MET A C 1
ATOM 1731 O O . MET A 1 221 ? -14.818 -6.499 -0.822 1.00 91.81 221 MET A O 1
ATOM 1735 N N . ASP A 1 222 ? -16.102 -4.827 -0.030 1.00 91.75 222 ASP A N 1
ATOM 1736 C CA . ASP A 1 222 ? -17.128 -4.906 -1.079 1.00 91.75 222 ASP A CA 1
ATOM 1737 C C . ASP A 1 222 ? -16.552 -4.602 -2.467 1.00 91.75 222 ASP A C 1
ATOM 1739 O O . ASP A 1 222 ? -16.919 -5.251 -3.445 1.00 91.75 222 ASP A O 1
ATOM 1743 N N . SER A 1 223 ? -15.601 -3.663 -2.553 1.00 90.62 223 SER A N 1
ATOM 1744 C CA . SER A 1 223 ? -14.929 -3.313 -3.810 1.00 90.62 223 SER A CA 1
ATOM 1745 C C . SER A 1 223 ? -14.041 -4.431 -4.369 1.00 90.62 223 SER A C 1
ATOM 1747 O O . SER A 1 223 ? -13.641 -4.368 -5.530 1.00 90.62 223 SER A O 1
ATOM 1749 N N . ARG A 1 224 ? -13.695 -5.435 -3.545 1.00 89.88 224 ARG A N 1
ATOM 1750 C CA . ARG A 1 224 ? -12.756 -6.532 -3.855 1.00 89.88 224 ARG A CA 1
ATOM 1751 C C . ARG A 1 224 ? -11.375 -6.071 -4.348 1.00 89.88 224 ARG A C 1
ATOM 1753 O O . ARG A 1 224 ? -10.620 -6.875 -4.897 1.00 89.88 224 ARG A O 1
ATOM 1760 N N . LYS A 1 225 ? -11.017 -4.809 -4.102 1.00 90.50 225 LYS A N 1
ATOM 1761 C CA . LYS A 1 225 ? -9.700 -4.220 -4.370 1.00 90.50 225 LYS A CA 1
ATOM 1762 C C . LYS A 1 225 ? -8.902 -4.109 -3.079 1.00 90.50 225 LYS A C 1
ATOM 1764 O O . LYS A 1 225 ? -9.463 -3.905 -2.006 1.00 90.50 225 LYS A O 1
ATOM 1769 N N . ASP A 1 226 ? -7.581 -4.220 -3.200 1.00 92.62 226 ASP A N 1
ATOM 1770 C CA . ASP A 1 226 ? -6.633 -4.042 -2.096 1.00 92.62 226 ASP A CA 1
ATOM 1771 C C . ASP A 1 226 ? -6.985 -4.883 -0.859 1.00 92.62 226 ASP A C 1
ATOM 1773 O O . ASP A 1 226 ? -6.956 -4.405 0.283 1.00 92.62 226 ASP A O 1
ATOM 1777 N N . PHE A 1 227 ? -7.372 -6.140 -1.085 1.00 91.75 227 PHE A N 1
ATOM 1778 C CA . PHE A 1 227 ? -7.937 -6.982 -0.035 1.00 91.75 227 PHE A CA 1
ATOM 1779 C C . PHE A 1 227 ? -6.992 -7.132 1.164 1.00 91.75 227 PHE A C 1
ATOM 1781 O O . PHE A 1 227 ? -7.422 -7.045 2.312 1.00 91.75 227 PHE A O 1
ATOM 1788 N N . GLU A 1 228 ? -5.693 -7.281 0.929 1.00 92.56 228 GLU A N 1
ATOM 1789 C CA . GLU A 1 228 ? -4.694 -7.384 1.989 1.00 92.56 228 GLU A CA 1
ATOM 1790 C C . GLU A 1 228 ? -4.557 -6.093 2.805 1.00 92.56 228 GLU A C 1
ATOM 1792 O O . GLU A 1 228 ? -4.358 -6.165 4.018 1.00 92.56 228 GLU A O 1
ATOM 1797 N N . LEU A 1 229 ? -4.736 -4.921 2.179 1.00 93.94 229 LEU A N 1
ATOM 1798 C CA . LEU A 1 229 ? -4.776 -3.648 2.903 1.00 93.94 229 LEU A CA 1
ATOM 1799 C C . LEU A 1 229 ? -6.029 -3.563 3.768 1.00 93.94 229 LEU A C 1
ATOM 1801 O O . LEU A 1 229 ? -5.927 -3.172 4.927 1.00 93.94 229 LEU A O 1
ATOM 1805 N N . SER A 1 230 ? -7.189 -3.981 3.245 1.00 94.19 230 SER A N 1
ATOM 1806 C CA . SER A 1 230 ? -8.442 -3.990 4.014 1.00 94.19 230 SER A CA 1
ATOM 1807 C C . SER A 1 230 ? -8.309 -4.828 5.290 1.00 94.19 230 SER A C 1
ATOM 1809 O O . SER A 1 230 ? -8.684 -4.381 6.373 1.00 94.19 230 SER A O 1
ATOM 1811 N N . GLN A 1 231 ? -7.683 -6.007 5.185 1.00 93.31 231 GLN A N 1
ATOM 1812 C CA . GLN A 1 231 ? -7.450 -6.899 6.319 1.00 93.31 231 GLN A CA 1
ATOM 1813 C C . GLN A 1 231 ? -6.397 -6.336 7.280 1.00 93.31 231 GLN A C 1
ATOM 1815 O O . GLN A 1 231 ? -6.572 -6.425 8.493 1.00 93.31 231 GLN A O 1
ATOM 1820 N N . ALA A 1 232 ? -5.321 -5.732 6.768 1.00 93.94 232 ALA A N 1
ATOM 1821 C CA . ALA A 1 232 ? -4.287 -5.120 7.600 1.00 93.94 232 ALA A CA 1
ATOM 1822 C C . ALA A 1 232 ? -4.817 -3.911 8.388 1.00 93.94 232 ALA A C 1
ATOM 1824 O O . ALA A 1 232 ? -4.522 -3.778 9.577 1.00 93.94 232 ALA A O 1
ATOM 1825 N N . TYR A 1 233 ? -5.625 -3.055 7.756 1.00 94.75 233 TYR A N 1
ATOM 1826 C CA . TYR A 1 233 ? -6.267 -1.919 8.416 1.00 94.75 233 TYR A CA 1
ATOM 1827 C C . TYR A 1 233 ? -7.298 -2.375 9.441 1.00 94.75 233 TYR A C 1
ATOM 1829 O O . TYR A 1 233 ? -7.288 -1.862 10.557 1.00 94.75 233 TYR A O 1
ATOM 1837 N N . LEU A 1 234 ? -8.118 -3.381 9.117 1.00 94.81 234 LEU A N 1
ATOM 1838 C CA . LEU A 1 234 ? -9.036 -3.985 10.081 1.00 94.81 234 LEU A CA 1
ATOM 1839 C C . LEU A 1 234 ? -8.280 -4.560 11.287 1.00 94.81 234 LEU A C 1
ATOM 1841 O O . LEU A 1 234 ? -8.642 -4.285 12.426 1.00 94.81 234 LEU A O 1
ATOM 1845 N N . ALA A 1 235 ? -7.201 -5.312 11.063 1.00 94.12 235 ALA A N 1
ATOM 1846 C CA . ALA A 1 235 ? -6.411 -5.898 12.143 1.00 94.12 235 ALA A CA 1
ATOM 1847 C C . ALA A 1 235 ? -5.775 -4.829 13.050 1.00 94.12 235 ALA A C 1
ATOM 1849 O O . ALA A 1 235 ? -5.827 -4.953 14.274 1.00 94.12 235 ALA A O 1
ATOM 1850 N N . ALA A 1 236 ? -5.206 -3.767 12.468 1.00 93.50 236 ALA A N 1
ATOM 1851 C CA . ALA A 1 236 ? -4.652 -2.646 13.228 1.00 93.50 236 ALA A CA 1
ATOM 1852 C C . ALA A 1 236 ? -5.741 -1.906 14.023 1.00 93.50 236 ALA A C 1
ATOM 1854 O O . ALA A 1 236 ? -5.566 -1.634 15.210 1.00 93.50 236 ALA A O 1
ATOM 1855 N N . PHE A 1 237 ? -6.888 -1.653 13.393 1.00 94.50 237 PHE A N 1
ATOM 1856 C CA . PHE A 1 237 ? -8.041 -1.010 14.012 1.00 94.50 237 PHE A CA 1
ATOM 1857 C C . PHE A 1 237 ? -8.583 -1.807 15.202 1.00 94.50 237 PHE A C 1
ATOM 1859 O O . PHE A 1 237 ? -8.729 -1.250 16.286 1.00 94.50 237 PHE A O 1
ATOM 1866 N N . LEU A 1 238 ? -8.800 -3.116 15.047 1.00 93.75 238 LEU A N 1
ATOM 1867 C CA . LEU A 1 238 ? -9.284 -3.987 16.124 1.00 93.75 238 LEU A CA 1
ATOM 1868 C C . LEU A 1 238 ? -8.279 -4.114 17.271 1.00 93.75 238 LEU A C 1
ATOM 1870 O O . LEU A 1 238 ? -8.675 -4.182 18.432 1.00 93.75 238 LEU A O 1
ATOM 1874 N N . LYS A 1 239 ? -6.977 -4.124 16.966 1.00 92.50 239 LYS A N 1
ATOM 1875 C CA . LYS A 1 239 ? -5.923 -4.177 17.986 1.00 92.50 239 LYS A CA 1
ATOM 1876 C C . LYS A 1 239 ? -5.937 -2.943 18.894 1.00 92.50 239 LYS A C 1
ATOM 1878 O O . LYS A 1 239 ? -5.628 -3.072 20.075 1.00 92.50 239 LYS A O 1
ATOM 1883 N N . ILE A 1 240 ? -6.268 -1.771 18.350 1.00 91.50 240 ILE A N 1
ATOM 1884 C CA . ILE A 1 240 ? -6.268 -0.499 19.087 1.00 91.50 240 ILE A CA 1
ATOM 1885 C C . ILE A 1 240 ? -7.634 -0.238 19.736 1.00 91.50 240 ILE A C 1
ATOM 1887 O O . ILE A 1 240 ? -7.704 0.046 20.928 1.00 91.50 240 ILE A O 1
ATOM 1891 N N . HIS A 1 241 ? -8.720 -0.372 18.972 1.00 92.75 241 HIS A N 1
ATOM 1892 C CA . HIS A 1 241 ? -10.070 0.054 19.369 1.00 92.75 241 HIS A CA 1
ATOM 1893 C C . HIS A 1 241 ? -10.985 -1.088 19.812 1.00 92.75 241 HIS A C 1
ATOM 1895 O O . HIS A 1 241 ? -12.139 -0.844 20.157 1.00 92.75 241 HIS A O 1
ATOM 1901 N N . GLY A 1 242 ? -10.495 -2.331 19.840 1.00 90.81 242 GLY A N 1
ATOM 1902 C CA . GLY A 1 242 ? -11.300 -3.518 20.142 1.00 90.81 242 GLY A CA 1
ATOM 1903 C C . GLY A 1 242 ? -12.053 -3.441 21.472 1.00 90.81 242 GLY A C 1
ATOM 1904 O O . GLY A 1 242 ? -13.234 -3.774 21.515 1.00 90.81 242 GLY A O 1
ATOM 1905 N N . SER A 1 243 ? -11.415 -2.944 22.536 1.00 91.00 243 SER A N 1
ATOM 1906 C CA . SER A 1 243 ? -12.073 -2.777 23.841 1.00 91.00 243 SER A CA 1
ATOM 1907 C C . SER A 1 243 ? -13.209 -1.756 23.788 1.00 91.00 243 SER A C 1
ATOM 1909 O O . SER A 1 243 ? -14.266 -1.985 24.360 1.00 91.00 243 SER A O 1
ATOM 1911 N N . ARG A 1 244 ? -13.017 -0.651 23.058 1.00 87.94 244 ARG A N 1
ATOM 1912 C CA . ARG A 1 244 ? -14.011 0.423 22.955 1.00 87.94 244 ARG A CA 1
ATOM 1913 C C . ARG A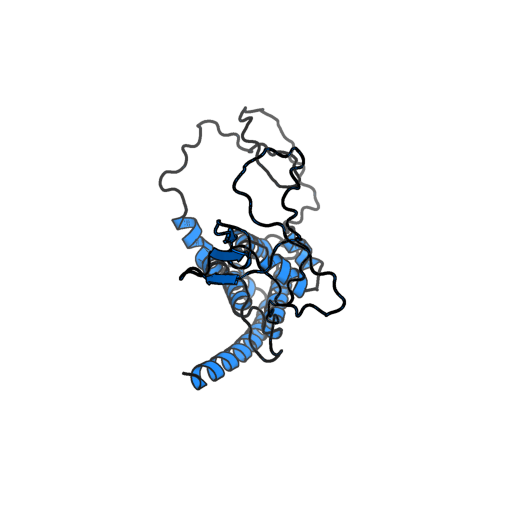 1 244 ? -15.216 0.008 22.118 1.00 87.94 244 ARG A C 1
ATOM 1915 O O . ARG A 1 244 ? -16.342 0.343 22.462 1.00 87.94 244 ARG A O 1
ATOM 1922 N N . ILE A 1 245 ? -14.982 -0.759 21.054 1.00 90.94 245 ILE A N 1
ATOM 1923 C CA . ILE A 1 245 ? -16.045 -1.316 20.209 1.00 90.94 245 ILE A CA 1
ATOM 1924 C C . ILE A 1 245 ? -16.965 -2.224 21.028 1.00 90.94 245 ILE A C 1
ATOM 1926 O O . ILE A 1 245 ? -18.165 -2.195 20.815 1.00 90.94 245 ILE A O 1
ATOM 1930 N N . GLN A 1 246 ? -16.435 -2.988 21.989 1.00 91.31 246 GLN A N 1
ATOM 1931 C CA . GLN A 1 246 ? -17.248 -3.871 22.838 1.00 91.31 246 GLN A CA 1
ATOM 1932 C C . GLN A 1 246 ? -18.175 -3.122 23.807 1.00 91.31 246 GLN A C 1
ATOM 1934 O O . GLN A 1 246 ? -19.153 -3.700 24.276 1.00 91.31 246 GLN A O 1
ATOM 1939 N N . GLU A 1 247 ? -17.869 -1.865 24.132 1.00 89.94 247 GLU A N 1
ATOM 1940 C CA . GLU A 1 247 ? -18.659 -1.052 25.064 1.00 89.94 247 GLU A CA 1
ATOM 1941 C C . GLU A 1 247 ? -19.879 -0.405 24.392 1.00 89.94 247 GLU A C 1
ATOM 1943 O O . GLU A 1 247 ? -20.877 -0.139 25.062 1.00 89.94 247 GLU A O 1
ATOM 1948 N N . ASP A 1 248 ? -19.805 -0.149 23.084 1.00 90.94 248 ASP A N 1
ATOM 1949 C CA . ASP A 1 248 ? -20.832 0.563 22.326 1.00 90.94 248 ASP A CA 1
ATOM 1950 C C . ASP A 1 248 ? -21.638 -0.398 21.446 1.00 90.94 248 ASP A C 1
ATOM 1952 O O . ASP A 1 248 ? -21.116 -1.029 20.525 1.00 90.94 248 ASP A O 1
ATOM 1956 N N . LYS A 1 249 ? -22.945 -0.481 21.704 1.00 90.75 249 LYS A N 1
ATOM 1957 C CA . LYS A 1 249 ? -23.842 -1.384 20.982 1.00 90.75 249 LYS A CA 1
ATOM 1958 C C . LYS A 1 249 ? -23.922 -1.066 19.485 1.00 90.75 249 LYS A C 1
ATOM 1960 O O . LYS A 1 249 ? -23.993 -1.994 18.688 1.00 90.75 249 LYS A O 1
ATOM 1965 N N . GLU A 1 250 ? -23.878 0.209 19.095 1.00 91.88 250 GLU A N 1
ATOM 1966 C CA . GLU A 1 250 ? -23.969 0.595 17.680 1.00 91.88 250 GLU A CA 1
ATOM 1967 C C . GLU A 1 250 ? -22.757 0.087 16.883 1.00 91.88 250 GLU A C 1
ATOM 1969 O O . GLU A 1 250 ? -22.891 -0.389 15.753 1.00 91.88 250 GLU A O 1
ATOM 1974 N N . LEU A 1 251 ? -21.570 0.126 17.497 1.00 90.94 251 LEU A N 1
ATOM 1975 C CA . LEU A 1 251 ? -20.340 -0.372 16.884 1.00 90.94 251 LEU A CA 1
ATOM 1976 C C . LEU A 1 251 ? -20.321 -1.901 16.801 1.00 90.94 251 LEU A C 1
ATOM 1978 O O . LEU A 1 251 ? -19.848 -2.440 15.800 1.00 90.94 251 LEU A O 1
ATOM 1982 N N . VAL A 1 252 ? -20.845 -2.599 17.814 1.00 93.50 252 VAL A N 1
ATOM 1983 C CA . VAL A 1 252 ? -20.989 -4.065 17.781 1.00 93.50 252 VAL A CA 1
ATOM 1984 C C . VAL A 1 252 ? -21.948 -4.492 16.672 1.00 93.50 252 VAL A C 1
ATOM 1986 O O . VAL A 1 252 ? -21.580 -5.333 15.855 1.00 93.50 252 VAL A O 1
ATOM 1989 N N . ASP A 1 253 ? -23.125 -3.868 16.584 1.00 93.81 253 ASP A N 1
ATOM 1990 C CA . ASP A 1 253 ? -24.129 -4.196 15.566 1.00 93.81 253 ASP A CA 1
ATOM 1991 C C . ASP A 1 253 ? -23.558 -3.998 14.143 1.00 93.81 253 ASP A C 1
ATOM 1993 O O . ASP A 1 253 ? -23.804 -4.798 13.238 1.00 93.81 253 ASP A O 1
ATOM 1997 N N . PHE A 1 254 ? -22.733 -2.963 13.926 1.00 93.81 254 PHE A N 1
ATOM 1998 C CA . PHE A 1 254 ? -22.062 -2.763 12.638 1.00 93.81 254 PHE A CA 1
ATOM 1999 C C . PHE A 1 254 ? -20.874 -3.718 12.414 1.00 93.81 254 PHE A C 1
ATOM 2001 O O . PHE A 1 254 ? -20.552 -4.047 11.268 1.00 93.81 254 PHE A O 1
ATOM 2008 N N . MET A 1 255 ? -20.224 -4.201 13.477 1.00 93.38 255 MET A N 1
ATOM 2009 C CA . MET A 1 255 ? -19.152 -5.196 13.375 1.00 93.38 255 MET A CA 1
ATOM 2010 C C . MET A 1 255 ? -19.665 -6.522 12.812 1.00 93.38 255 MET A C 1
ATOM 2012 O O . MET A 1 255 ? -18.971 -7.132 12.000 1.00 93.38 255 MET A O 1
ATOM 2016 N N . ASP A 1 256 ? -20.885 -6.929 13.167 1.00 93.50 256 ASP A N 1
ATOM 2017 C CA . ASP A 1 256 ? -21.514 -8.136 12.618 1.00 93.50 256 ASP A CA 1
ATOM 2018 C C . ASP A 1 256 ? -21.647 -8.055 11.088 1.00 93.50 256 ASP A C 1
ATOM 2020 O O . ASP A 1 256 ? -21.353 -9.018 10.373 1.00 93.50 256 ASP A O 1
ATOM 2024 N N . VAL A 1 257 ? -21.983 -6.871 10.562 1.00 94.56 257 VAL A N 1
ATOM 2025 C CA . VAL A 1 257 ? -22.046 -6.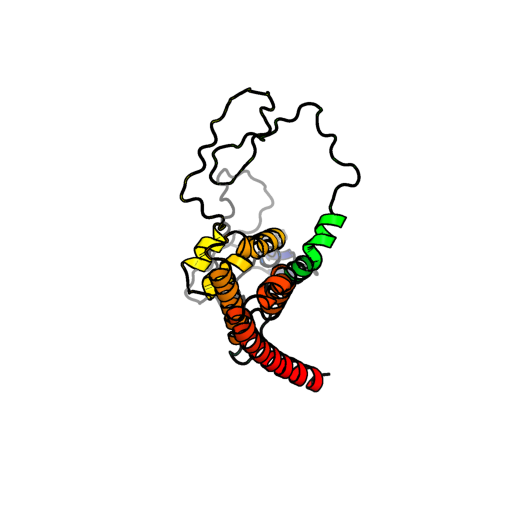614 9.113 1.00 94.56 257 VAL A CA 1
ATOM 2026 C C . VAL A 1 257 ? -20.662 -6.737 8.470 1.00 94.56 257 VAL A C 1
ATOM 2028 O O . VAL A 1 257 ? -20.512 -7.364 7.419 1.00 94.56 257 VAL A O 1
ATOM 2031 N N . VAL A 1 258 ? -19.627 -6.159 9.089 1.00 93.94 258 VAL A N 1
ATOM 2032 C CA . VAL A 1 258 ? -18.242 -6.269 8.594 1.00 93.94 258 VAL A CA 1
ATOM 2033 C C . VAL A 1 258 ? -17.775 -7.729 8.614 1.00 93.94 258 VAL A C 1
ATOM 2035 O O . VAL A 1 258 ? -17.151 -8.190 7.656 1.00 93.94 258 VAL A O 1
ATOM 2038 N N . GLN A 1 259 ? -18.116 -8.477 9.666 1.00 94.62 259 GLN A N 1
ATOM 2039 C CA . GLN A 1 259 ? -17.796 -9.894 9.802 1.00 94.62 259 GLN A CA 1
ATOM 2040 C C . GLN A 1 259 ? -18.467 -10.736 8.709 1.00 94.62 259 GLN A C 1
ATOM 2042 O O . GLN A 1 259 ? -17.824 -11.622 8.142 1.00 94.62 259 GLN A O 1
ATOM 2047 N N . GLU A 1 260 ? -19.730 -10.469 8.375 1.00 94.81 260 GLU A N 1
ATOM 2048 C CA . GLU A 1 260 ? -20.433 -11.175 7.301 1.00 94.81 260 GLU A CA 1
ATOM 2049 C C . GLU A 1 260 ? -19.742 -10.976 5.941 1.00 94.81 260 GLU A C 1
ATOM 2051 O O . GLU A 1 260 ? -19.446 -11.953 5.240 1.00 94.81 260 GLU A O 1
ATOM 2056 N N . VAL A 1 261 ? -19.403 -9.727 5.601 1.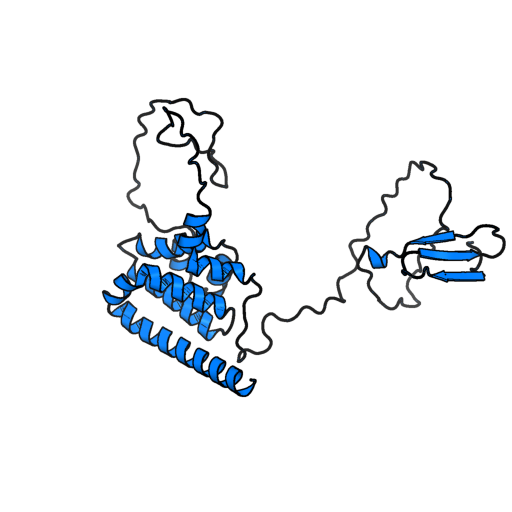00 93.12 261 VAL A N 1
ATOM 2057 C CA . VAL A 1 261 ? -18.694 -9.380 4.355 1.00 93.12 261 VAL A CA 1
ATOM 2058 C C . VAL A 1 261 ? -17.310 -10.035 4.311 1.00 93.12 261 VAL A C 1
ATOM 2060 O O . VAL A 1 261 ? -16.930 -10.646 3.301 1.00 93.12 261 VAL A O 1
ATOM 2063 N N . GLN A 1 262 ? -16.571 -9.988 5.423 1.00 92.94 262 GLN A N 1
ATOM 2064 C CA . GLN A 1 262 ? -15.260 -10.622 5.545 1.00 92.94 262 GLN A CA 1
ATOM 2065 C C . GLN A 1 262 ? -15.356 -12.141 5.348 1.00 92.94 262 GLN A C 1
ATOM 2067 O O . GLN A 1 262 ? -14.581 -12.711 4.579 1.00 92.94 262 GLN A O 1
ATOM 2072 N N . LEU A 1 263 ? -16.310 -12.809 6.007 1.00 92.88 263 LEU A N 1
ATOM 2073 C CA . LEU A 1 263 ? -16.499 -14.257 5.909 1.00 92.88 263 LEU A CA 1
ATOM 2074 C C . LEU A 1 263 ? -16.915 -14.688 4.503 1.00 92.88 263 LEU A C 1
ATOM 2076 O O . LEU A 1 263 ? -16.420 -15.704 4.016 1.00 92.88 263 LEU A O 1
ATOM 2080 N N . SER A 1 264 ? -17.796 -13.934 3.846 1.00 90.81 264 SER A N 1
ATOM 2081 C CA . SER A 1 264 ? -18.204 -14.187 2.460 1.00 90.81 264 SER A CA 1
ATOM 2082 C C . SER A 1 264 ? -17.006 -14.131 1.503 1.00 90.81 264 SER A C 1
ATOM 2084 O O . SER A 1 264 ? -16.744 -15.064 0.731 1.00 90.81 264 SER A O 1
ATOM 2086 N N . THR A 1 265 ? -16.199 -13.078 1.632 1.00 88.06 265 THR A N 1
ATOM 2087 C CA . THR A 1 265 ? -14.995 -12.883 0.814 1.00 88.06 265 THR A CA 1
ATOM 2088 C C . THR A 1 265 ? -13.956 -13.964 1.099 1.00 88.06 265 THR A C 1
ATOM 2090 O O . THR A 1 265 ? -13.392 -14.564 0.184 1.00 88.06 265 THR A O 1
ATOM 2093 N N . TRP A 1 266 ? -13.752 -14.287 2.375 1.00 88.50 266 TRP A N 1
ATOM 2094 C CA . TRP A 1 266 ? -12.816 -15.316 2.804 1.00 88.50 266 TRP A CA 1
ATOM 2095 C C . TRP A 1 266 ? -13.216 -16.719 2.343 1.00 88.50 266 TRP A C 1
ATOM 2097 O O . TRP A 1 266 ? -12.347 -17.478 1.924 1.00 88.50 266 TRP A O 1
ATOM 2107 N N . LYS A 1 267 ? -14.509 -17.071 2.364 1.00 89.38 267 LYS A N 1
ATOM 2108 C CA . LYS A 1 267 ? -15.008 -18.333 1.787 1.00 89.38 267 LYS A CA 1
ATOM 2109 C C . LYS A 1 267 ? -14.675 -18.420 0.302 1.00 89.38 267 LYS A C 1
ATOM 2111 O O . LYS A 1 267 ? -14.126 -19.427 -0.127 1.00 89.38 267 LYS A O 1
ATOM 2116 N N . THR A 1 268 ? -14.900 -17.336 -0.441 1.00 87.56 268 THR A N 1
ATOM 2117 C CA . THR A 1 268 ? -14.572 -17.264 -1.872 1.00 87.56 268 THR A CA 1
ATOM 2118 C C . THR A 1 268 ? -13.078 -17.490 -2.125 1.00 87.56 268 THR A C 1
ATOM 2120 O O . THR A 1 268 ? -12.716 -18.290 -2.986 1.00 87.56 268 THR A O 1
ATOM 2123 N N . ILE A 1 269 ? -12.199 -16.821 -1.364 1.00 86.81 269 ILE A N 1
ATOM 2124 C CA . ILE A 1 269 ? -10.741 -17.023 -1.461 1.00 86.81 269 ILE A CA 1
ATOM 2125 C C . ILE A 1 269 ? -10.396 -18.467 -1.129 1.00 86.81 269 ILE A C 1
ATOM 2127 O O . ILE A 1 269 ? -9.693 -19.123 -1.887 1.00 86.81 269 ILE A O 1
ATOM 2131 N N . ARG A 1 270 ? -10.897 -18.959 0.004 1.00 87.50 270 ARG A N 1
ATOM 2132 C CA . ARG A 1 270 ? -10.632 -20.299 0.513 1.00 87.50 270 ARG A CA 1
ATOM 2133 C C . ARG A 1 270 ? -10.992 -21.354 -0.526 1.00 87.50 270 ARG A C 1
ATOM 2135 O O . ARG A 1 270 ? -10.152 -22.180 -0.857 1.00 87.50 270 ARG A O 1
ATOM 2142 N N . GLU A 1 271 ? -12.210 -21.317 -1.050 1.00 87.88 271 GLU A N 1
ATOM 2143 C CA . GLU A 1 271 ? -12.676 -22.260 -2.064 1.00 87.88 271 GLU A CA 1
ATOM 2144 C C . GLU A 1 271 ? -11.804 -22.179 -3.317 1.00 87.88 271 GLU A C 1
ATOM 2146 O O . GLU A 1 271 ? -11.252 -23.193 -3.734 1.00 87.88 271 GLU A O 1
ATOM 2151 N N . LYS A 1 272 ? -11.579 -20.987 -3.876 1.00 84.12 272 LYS A N 1
ATOM 2152 C CA . LYS A 1 272 ? -10.758 -20.842 -5.089 1.00 84.12 272 LYS A CA 1
ATOM 2153 C C . LYS A 1 272 ? -9.294 -21.242 -4.895 1.00 84.12 272 LYS A C 1
ATOM 2155 O O . LYS A 1 272 ? -8.670 -21.694 -5.852 1.00 84.12 272 LYS A O 1
ATOM 2160 N N . LEU A 1 273 ? -8.751 -21.077 -3.691 1.00 81.19 273 LEU A N 1
ATOM 2161 C CA . LEU A 1 273 ? -7.381 -21.458 -3.361 1.00 81.19 273 LEU A CA 1
ATOM 2162 C C . LEU A 1 273 ? -7.257 -22.979 -3.213 1.00 81.19 273 LEU A C 1
ATOM 2164 O O . LEU A 1 273 ? -6.381 -23.569 -3.828 1.00 81.19 273 LEU A O 1
ATOM 2168 N N . TYR A 1 274 ? -8.163 -23.627 -2.473 1.00 73.31 274 TYR A N 1
ATOM 2169 C CA . TYR A 1 274 ? -8.128 -25.082 -2.271 1.00 73.31 274 TYR A CA 1
ATOM 2170 C C . TYR A 1 274 ? -8.470 -25.896 -3.523 1.00 73.31 274 TYR A C 1
ATOM 2172 O O . TYR A 1 274 ? -8.056 -27.041 -3.607 1.00 73.31 274 TYR A O 1
ATOM 2180 N N . HIS A 1 275 ? -9.208 -25.342 -4.488 1.00 65.69 275 HIS A N 1
ATOM 2181 C CA . HIS A 1 275 ? -9.461 -26.029 -5.763 1.00 65.69 275 HIS A CA 1
ATOM 2182 C C . HIS A 1 275 ? -8.310 -25.873 -6.778 1.00 65.69 275 HIS A C 1
ATOM 2184 O O . HIS A 1 275 ? -8.346 -26.518 -7.821 1.00 65.69 275 HIS A O 1
ATOM 2190 N N . ASN A 1 276 ? -7.316 -25.018 -6.501 1.00 56.81 276 ASN A N 1
ATOM 2191 C CA . ASN A 1 276 ? -6.149 -24.784 -7.366 1.00 56.81 276 ASN A CA 1
ATOM 2192 C C . ASN A 1 276 ? -4.826 -25.328 -6.789 1.00 56.81 276 ASN A C 1
ATOM 2194 O O . ASN A 1 276 ? -3.784 -25.151 -7.420 1.00 56.81 276 ASN A O 1
ATOM 2198 N N . ILE A 1 277 ? -4.855 -25.957 -5.610 1.00 48.25 277 ILE A N 1
ATOM 2199 C CA . ILE A 1 277 ? -3.722 -26.671 -4.992 1.00 48.25 277 ILE A CA 1
ATOM 2200 C C . ILE A 1 277 ? -4.034 -28.164 -5.041 1.00 48.25 277 ILE A C 1
ATOM 2202 O O . ILE A 1 277 ? -3.110 -28.942 -5.362 1.00 48.25 277 ILE A O 1
#

Radius of gyration: 31.15 Å; chains: 1; bounding box: 63×60×82 Å

Foldseek 3Di:
DFADWPDWDADPVRQWIWTDGDPDPDIAIDGDCVVVDPDDPDDDDPPDDDDDDDTDDPDPPPDVPCPVVPPPPPDPPPPPPDDDLDDDQPAQAADPDDPCQLVCLLVVVVVVVVPQDPDHPPDDPDAPPDFDWDPDPDTDGDPPDRDDDPDPPPPDPDPPDDLADPLLVVLLVDPPLVVNVVVLSVDGSVVLLVNLLSLQVGPVCNVVSLLSVLVSLLVCLSSSYNVSNSVSSVSSNCVRCVVVLVVDPVSVVSVVVSVVSVVVSVVVVVVVVVVVD